Protein AF-A0A432UYD2-F1 (afdb_monomer_lite)

Foldseek 3Di:
DDDDDDPPPVPPPCCVFADDDDDDDDDDDDDDDDDDDDDPQAPVQVVVLCVLQQLQWWWFAFADDPQATWMWIWGHDNFKIKIKIWGARHSRRPHTDPVDIDIFMFTKDWDRDFDQAPVGFTWTWMWGDTPPDPGTFIWIWGDDPQKIWIDTDRPPDDYDRHCPPITIIGSNPRLFPDLVLLAAKWKFFWAFDPLQKTKIWMWHRDDQKIKIKIWIAPHSQPPHTDFIDIWIFGKDKAAWDQAPVGATWTWIWTQTPPDGIKIKTKDWDADPVRWIKIWIDTADPVRDYHRHSPQTGIITGDPPPPDDPPDDPPRGPPPDFDDGPNDTHDHDDDPVVQVVCCVPTVPPPDDPPPPPPPPPPPDDDDDDDDDDDD

Radius of gyration: 28.51 Å; chains: 1; bounding box: 89×58×80 Å

Structure (mmCIF, N/CA/C/O backbone):
data_AF-A0A432UYD2-F1
#
_entry.id   AF-A0A432UYD2-F1
#
loop_
_atom_site.group_PDB
_atom_site.id
_atom_site.type_symbol
_atom_site.label_atom_id
_atom_site.label_alt_id
_atom_site.label_comp_id
_atom_site.label_asym_id
_atom_site.label_entity_id
_atom_site.label_seq_id
_atom_site.pdbx_PDB_ins_code
_atom_site.Cartn_x
_atom_site.Cartn_y
_atom_site.Cartn_z
_atom_site.occupancy
_atom_site.B_iso_or_equiv
_atom_site.auth_seq_id
_atom_site.auth_comp_id
_atom_site.auth_asym_id
_atom_site.auth_atom_id
_atom_site.pdbx_PDB_model_num
ATOM 1 N N . MET A 1 1 ? 29.266 -11.331 26.511 1.00 32.88 1 MET A N 1
ATOM 2 C CA . MET A 1 1 ? 28.070 -11.882 27.186 1.00 32.88 1 MET A CA 1
ATOM 3 C C . MET A 1 1 ? 27.282 -10.702 27.720 1.00 32.88 1 MET A C 1
ATOM 5 O O . MET A 1 1 ? 27.579 -10.219 28.806 1.00 32.88 1 MET A O 1
ATOM 9 N N . ASN A 1 2 ? 26.376 -10.170 26.902 1.00 30.42 2 ASN A N 1
ATOM 10 C CA . ASN A 1 2 ? 25.586 -9.000 27.271 1.00 30.42 2 ASN A CA 1
ATOM 11 C C . ASN A 1 2 ? 24.426 -9.467 28.150 1.00 30.42 2 ASN A C 1
ATOM 13 O O . ASN A 1 2 ? 23.713 -10.405 27.799 1.00 30.42 2 ASN A O 1
ATOM 17 N N . LYS A 1 3 ? 24.320 -8.877 29.342 1.00 28.80 3 LYS A N 1
ATOM 18 C CA . LYS A 1 3 ? 23.255 -9.165 30.302 1.00 28.80 3 LYS A CA 1
ATOM 19 C C . LYS A 1 3 ? 21.919 -8.742 29.696 1.00 28.80 3 LYS A C 1
ATOM 21 O O . LYS A 1 3 ? 21.759 -7.581 29.343 1.00 28.80 3 LYS A O 1
ATOM 26 N N . ILE A 1 4 ? 20.979 -9.679 29.636 1.00 31.92 4 ILE A N 1
ATOM 27 C CA . ILE A 1 4 ? 19.555 -9.396 29.439 1.00 31.92 4 ILE A CA 1
ATOM 28 C C . ILE A 1 4 ? 19.120 -8.480 30.602 1.00 31.92 4 ILE A C 1
ATOM 30 O O . ILE A 1 4 ? 19.378 -8.841 31.759 1.00 31.92 4 ILE A O 1
ATOM 34 N N . PRO A 1 5 ? 18.528 -7.299 30.346 1.00 31.89 5 PRO A N 1
ATOM 35 C CA . PRO A 1 5 ? 18.055 -6.435 31.417 1.00 31.89 5 PRO A CA 1
ATOM 36 C C . PRO A 1 5 ? 16.888 -7.110 32.146 1.00 31.89 5 PRO A C 1
ATOM 38 O O . PRO A 1 5 ? 16.025 -7.737 31.535 1.00 31.89 5 PRO A O 1
ATOM 41 N N . SER A 1 6 ? 16.880 -7.026 33.479 1.00 36.66 6 SER A N 1
ATOM 42 C CA . SER A 1 6 ? 15.812 -7.618 34.289 1.00 36.66 6 SER A CA 1
ATOM 43 C C . SER A 1 6 ? 14.515 -6.815 34.150 1.00 36.66 6 SER A C 1
ATOM 45 O O . SER A 1 6 ? 14.555 -5.590 34.025 1.00 36.66 6 SER A O 1
ATOM 47 N N . THR A 1 7 ? 13.373 -7.491 34.289 1.00 35.84 7 THR A N 1
ATOM 48 C CA . THR A 1 7 ? 11.986 -6.974 34.265 1.00 35.84 7 THR A CA 1
ATOM 49 C C . THR A 1 7 ? 11.693 -5.763 35.168 1.00 35.84 7 THR A C 1
ATOM 51 O O . THR A 1 7 ? 10.600 -5.212 35.117 1.00 35.84 7 THR A O 1
ATOM 54 N N . LYS A 1 8 ? 12.651 -5.300 35.979 1.00 33.72 8 LYS A N 1
ATOM 55 C CA . LYS A 1 8 ? 12.533 -4.108 36.833 1.00 33.72 8 LYS A CA 1
ATOM 56 C C . LYS A 1 8 ? 12.928 -2.786 36.162 1.00 33.72 8 LYS A C 1
ATOM 58 O O . LYS A 1 8 ? 12.630 -1.743 36.733 1.00 33.72 8 LYS A O 1
ATOM 63 N N . GLU A 1 9 ? 13.546 -2.800 34.979 1.00 39.91 9 GLU A N 1
ATOM 64 C CA . GLU A 1 9 ? 14.034 -1.570 34.318 1.00 39.91 9 GLU A CA 1
ATOM 65 C C . GLU A 1 9 ? 13.198 -1.112 33.104 1.00 39.91 9 GLU A C 1
ATOM 67 O O . GLU A 1 9 ? 13.381 0.002 32.627 1.00 39.91 9 GLU A O 1
ATOM 72 N N . LEU A 1 10 ? 12.189 -1.890 32.685 1.00 36.78 10 LEU A N 1
ATOM 73 C CA . LEU A 1 10 ? 11.215 -1.523 31.634 1.00 36.78 10 LEU A CA 1
ATOM 74 C C . LEU A 1 10 ? 9.965 -0.772 32.155 1.00 36.78 10 LEU A C 1
ATOM 76 O O . LEU A 1 10 ? 9.096 -0.363 31.389 1.00 36.78 10 LEU A O 1
ATOM 80 N N . VAL A 1 11 ? 9.872 -0.555 33.469 1.00 32.47 11 VAL A N 1
ATOM 81 C CA . VAL A 1 11 ? 8.655 -0.115 34.182 1.00 32.47 11 VAL A CA 1
ATOM 82 C C . VAL A 1 11 ? 8.279 1.386 34.074 1.00 32.47 11 VAL A C 1
ATOM 84 O O . VAL A 1 11 ? 7.113 1.702 34.307 1.00 32.47 11 VAL A O 1
ATOM 87 N N . PRO A 1 12 ? 9.141 2.361 33.713 1.00 35.84 12 PRO A N 1
ATOM 88 C CA . PRO A 1 12 ? 8.717 3.766 33.693 1.00 35.84 12 PRO A CA 1
ATOM 89 C C . PRO A 1 12 ? 8.069 4.262 32.382 1.00 35.84 12 PRO A C 1
ATOM 91 O O . PRO A 1 12 ? 7.868 5.466 32.266 1.00 35.84 12 PRO A O 1
ATOM 94 N N . TYR A 1 13 ? 7.742 3.400 31.408 1.00 41.09 13 TYR A N 1
ATOM 95 C CA . TYR A 1 13 ? 7.249 3.832 30.080 1.00 41.09 13 TYR A CA 1
ATOM 96 C C . TYR A 1 13 ? 5.806 3.411 29.742 1.00 41.09 13 TYR A C 1
ATOM 98 O O . TYR A 1 13 ? 5.146 4.117 28.999 1.00 41.09 13 TYR A O 1
ATOM 106 N N . LEU A 1 14 ? 5.267 2.353 30.356 1.00 36.38 14 LEU A N 1
ATOM 107 C CA . LEU A 1 14 ? 3.822 2.036 30.343 1.00 36.38 14 LEU A CA 1
ATOM 108 C C . LEU A 1 14 ? 3.062 2.697 31.511 1.00 36.38 14 LEU A C 1
ATOM 110 O O . LEU A 1 14 ? 1.857 2.544 31.680 1.00 36.38 14 LEU A O 1
ATOM 114 N N . ARG A 1 15 ? 3.773 3.478 32.333 1.00 33.53 15 ARG A N 1
ATOM 115 C CA . ARG A 1 15 ? 3.280 4.069 33.585 1.00 33.53 15 ARG A CA 1
ATOM 116 C C . ARG A 1 15 ? 2.353 5.278 33.428 1.00 33.53 15 ARG A C 1
ATOM 118 O O . ARG A 1 15 ? 1.859 5.754 34.442 1.00 33.53 15 ARG A O 1
ATOM 125 N N . ARG A 1 16 ? 2.124 5.776 32.209 1.00 40.47 16 ARG A N 1
ATOM 126 C CA . ARG A 1 16 ? 1.139 6.843 31.949 1.00 40.47 16 ARG A CA 1
ATOM 127 C C . ARG A 1 16 ? -0.147 6.366 31.282 1.00 40.47 16 ARG A C 1
ATOM 129 O O . ARG A 1 16 ? -1.046 7.176 31.138 1.00 40.47 16 ARG A O 1
ATOM 136 N N . PHE A 1 17 ? -0.260 5.073 30.969 1.00 38.16 17 PHE A N 1
ATOM 137 C CA . PHE A 1 17 ? -1.508 4.509 30.448 1.00 38.16 17 PHE A CA 1
ATOM 138 C C . PHE A 1 17 ? -1.918 3.172 31.097 1.00 38.16 17 PHE A C 1
ATOM 140 O O . PHE A 1 17 ? -3.063 2.776 30.955 1.00 38.16 17 PHE A O 1
ATOM 147 N N . VAL A 1 18 ? -1.035 2.472 31.836 1.00 35.75 18 VAL A N 1
ATOM 148 C CA . VAL A 1 18 ? -1.294 1.086 32.310 1.00 35.75 18 VAL A CA 1
ATOM 149 C C . VAL A 1 18 ? -0.921 0.838 33.788 1.00 35.75 18 VAL A C 1
ATOM 151 O O . VAL A 1 18 ? -0.580 -0.274 34.165 1.00 35.75 18 VAL A O 1
ATOM 154 N N . LEU A 1 19 ? -0.927 1.831 34.691 1.00 31.42 19 LEU A N 1
ATOM 155 C CA . LEU A 1 19 ? -0.614 1.538 36.110 1.00 31.42 19 LEU A CA 1
ATOM 156 C C . LEU A 1 19 ? -1.216 2.515 37.132 1.00 31.42 19 LEU A C 1
ATOM 158 O O . LEU A 1 19 ? -0.512 3.049 37.994 1.00 31.42 19 LEU A O 1
ATOM 162 N N . LEU A 1 20 ? -2.541 2.662 37.107 1.00 30.59 20 LEU A N 1
ATOM 163 C CA . LEU A 1 20 ? -3.283 2.676 38.363 1.00 30.59 20 LEU A CA 1
ATOM 164 C C . LEU A 1 20 ? -3.739 1.231 38.619 1.00 30.59 20 LEU A C 1
ATOM 166 O O . LEU A 1 20 ? -4.510 0.689 37.853 1.00 30.59 20 LEU A O 1
ATOM 170 N N . ILE A 1 21 ? -3.263 0.658 39.729 1.00 33.25 21 ILE A N 1
ATOM 171 C CA . ILE A 1 21 ? -3.765 -0.556 40.401 1.00 33.25 21 ILE A CA 1
ATOM 172 C C . ILE A 1 21 ? -3.200 -1.912 39.927 1.00 33.25 21 ILE A C 1
ATOM 174 O O . ILE A 1 21 ? -3.687 -2.586 39.038 1.00 33.25 21 ILE A O 1
ATOM 178 N N . MET A 1 22 ? -2.241 -2.415 40.708 1.00 27.92 22 MET A N 1
ATOM 179 C CA . MET A 1 22 ? -2.167 -3.840 41.050 1.00 27.92 22 MET A CA 1
ATOM 180 C C . MET A 1 22 ? -1.630 -3.955 42.482 1.00 27.92 22 MET A C 1
ATOM 182 O O . MET A 1 22 ? -0.422 -3.889 42.705 1.00 27.92 22 MET A O 1
ATOM 186 N N . MET A 1 23 ? -2.537 -4.079 43.463 1.00 30.64 23 MET A N 1
ATOM 187 C CA . MET A 1 23 ? -2.339 -4.885 44.682 1.00 30.64 23 MET A CA 1
ATOM 188 C C . MET A 1 23 ? -3.609 -4.924 45.562 1.00 30.64 23 MET A C 1
ATOM 190 O O . MET A 1 23 ? -3.831 -4.010 46.350 1.00 30.64 23 MET A O 1
ATOM 194 N N . THR A 1 24 ? -4.413 -6.000 45.503 1.00 31.09 24 THR A N 1
ATOM 195 C CA . THR A 1 24 ? -4.591 -6.984 46.609 1.00 31.09 24 THR A CA 1
ATOM 196 C C . THR A 1 24 ? -5.603 -8.122 46.308 1.00 31.09 24 THR A C 1
ATOM 198 O O . THR A 1 24 ? -6.784 -7.888 46.124 1.00 31.09 24 THR A O 1
ATOM 201 N N . LEU A 1 25 ? -5.075 -9.359 46.347 1.00 31.33 25 LEU A N 1
ATOM 202 C CA . LEU A 1 25 ? -5.577 -10.667 46.844 1.00 31.33 25 LEU A CA 1
ATOM 203 C C . LEU A 1 25 ? -6.982 -11.279 46.527 1.00 31.33 25 LEU A C 1
ATOM 205 O O . LEU A 1 25 ? -7.990 -10.879 47.090 1.00 31.33 25 LEU A O 1
ATOM 209 N N . LEU A 1 26 ? -6.887 -12.480 45.913 1.00 27.91 26 LEU A N 1
ATOM 210 C CA . LEU A 1 26 ? -7.476 -13.816 46.222 1.00 27.91 26 LEU A CA 1
ATOM 211 C C . LEU A 1 26 ? -8.962 -14.196 45.952 1.00 27.91 26 LEU A C 1
ATOM 213 O O . LEU A 1 26 ? -9.878 -13.696 46.588 1.00 27.91 26 LEU A O 1
ATOM 217 N N . LEU A 1 27 ? -9.064 -15.339 45.234 1.00 31.08 27 LEU A N 1
ATOM 218 C CA . LEU A 1 27 ? -10.021 -16.477 45.292 1.00 31.08 27 LEU A CA 1
ATOM 219 C C . LEU A 1 27 ? -11.430 -16.338 44.671 1.00 31.08 27 LEU A C 1
ATOM 221 O O . LEU A 1 27 ? -12.310 -15.751 45.285 1.00 31.08 27 LEU A O 1
ATOM 225 N N . ALA A 1 28 ? -11.697 -17.082 43.580 1.00 24.16 28 ALA A N 1
ATOM 226 C CA . ALA A 1 28 ? -12.610 -18.250 43.528 1.00 24.16 28 ALA A CA 1
ATOM 227 C C . ALA A 1 28 ? -12.742 -18.828 42.091 1.00 24.16 28 ALA A C 1
ATOM 229 O O . ALA A 1 28 ? -12.334 -18.207 41.121 1.00 24.16 28 ALA A O 1
ATOM 230 N N . CYS A 1 29 ? -13.245 -20.063 41.997 1.00 26.67 29 CYS A N 1
ATOM 231 C CA . CYS A 1 29 ? -13.157 -21.015 40.881 1.00 26.67 29 CYS A CA 1
ATOM 232 C C . CYS A 1 29 ? -14.254 -20.936 39.789 1.00 26.67 29 CYS A C 1
ATOM 234 O O . CYS A 1 29 ? -15.383 -20.568 40.093 1.00 26.67 29 CYS A O 1
ATOM 236 N N . SER A 1 30 ? -13.947 -21.567 38.634 1.00 28.11 30 SER A N 1
ATOM 237 C CA . SER A 1 30 ? -14.839 -22.225 37.630 1.00 28.11 30 SER A CA 1
ATOM 238 C C . SER A 1 30 ? -15.766 -21.309 36.800 1.00 28.11 30 SER A C 1
ATOM 240 O O . SER A 1 30 ? -16.126 -20.248 37.276 1.00 28.11 30 SER A O 1
ATOM 242 N N . SER A 1 31 ? -16.202 -21.617 35.572 1.00 29.95 31 SER A N 1
ATOM 243 C CA . SER A 1 31 ? -16.388 -22.895 34.867 1.00 29.95 31 SER A CA 1
ATOM 244 C C . SER A 1 31 ? -16.547 -22.694 33.346 1.00 29.95 31 SER A C 1
ATOM 246 O O . SER A 1 31 ? -17.124 -21.697 32.935 1.00 29.95 31 SER A O 1
ATOM 248 N N . ASP A 1 32 ? -16.138 -23.721 32.598 1.00 31.42 32 ASP A N 1
ATOM 249 C CA . ASP A 1 32 ? -16.749 -24.347 31.410 1.00 31.42 32 ASP A CA 1
ATOM 250 C C . ASP A 1 32 ? -17.120 -23.587 30.118 1.00 31.42 32 ASP A C 1
ATOM 252 O O . ASP A 1 32 ? -17.744 -22.533 30.089 1.00 31.42 32 ASP A O 1
ATOM 256 N N . ASN A 1 33 ? -16.743 -24.282 29.036 1.00 44.97 33 ASN A N 1
ATOM 257 C CA . ASN A 1 33 ? -16.980 -24.057 27.614 1.00 44.97 33 ASN A CA 1
ATOM 258 C C . ASN A 1 33 ? -18.454 -23.845 27.251 1.00 44.97 33 ASN A C 1
ATOM 260 O O . ASN A 1 33 ? -19.294 -24.623 27.694 1.00 44.97 33 ASN A O 1
ATOM 264 N N . ASP A 1 34 ? -18.703 -22.976 26.266 1.00 31.09 34 ASP A N 1
ATOM 265 C CA . ASP A 1 34 ? -19.760 -23.206 25.283 1.00 31.09 34 ASP A CA 1
ATOM 266 C C . ASP A 1 34 ? -19.386 -22.688 23.882 1.00 31.09 34 ASP A C 1
ATOM 268 O O . ASP A 1 34 ? -18.664 -21.713 23.690 1.00 31.09 34 ASP A O 1
ATOM 272 N N . ASN A 1 35 ? -19.865 -23.457 22.911 1.00 31.64 35 ASN A N 1
ATOM 273 C CA . ASN A 1 35 ? -19.655 -23.431 21.463 1.00 31.64 35 ASN A CA 1
ATOM 274 C C . ASN A 1 35 ? -20.084 -22.083 20.822 1.00 31.64 35 ASN A C 1
ATOM 276 O O . ASN A 1 35 ? -21.140 -21.568 21.203 1.00 31.64 35 ASN A O 1
ATOM 280 N N . PRO A 1 36 ? -19.378 -21.517 19.816 1.00 36.34 36 PRO A N 1
ATOM 281 C CA . PRO A 1 36 ? -19.784 -20.244 19.228 1.00 36.34 36 PRO A CA 1
ATOM 282 C C . PRO A 1 36 ? -21.055 -20.429 18.392 1.00 36.34 36 PRO A C 1
ATOM 284 O O . PRO A 1 36 ? -21.086 -21.147 17.391 1.00 36.34 36 PRO A O 1
ATOM 287 N N . THR A 1 37 ? -22.129 -19.783 18.840 1.00 34.41 37 THR A N 1
ATOM 288 C CA . THR A 1 37 ? -23.373 -19.635 18.084 1.00 34.41 37 THR A CA 1
ATOM 289 C C . THR A 1 37 ? -23.139 -18.599 16.989 1.00 34.41 37 THR A C 1
ATOM 291 O O . THR A 1 37 ? -22.555 -17.552 17.250 1.00 34.41 37 THR A O 1
ATOM 294 N N . GLU A 1 38 ? -23.579 -18.891 15.767 1.00 34.75 38 GLU A N 1
ATOM 295 C CA . GLU A 1 38 ? -23.460 -18.005 14.605 1.00 34.75 38 GLU A CA 1
ATOM 296 C C . GLU A 1 38 ? -24.148 -16.656 14.905 1.00 34.75 38 GLU A C 1
ATOM 298 O O . GLU A 1 38 ? -25.374 -16.566 15.023 1.00 34.75 38 GLU A O 1
ATOM 303 N N . VAL A 1 39 ? -23.339 -15.615 15.121 1.00 39.31 39 VAL A N 1
ATOM 304 C CA . VAL A 1 39 ? -23.796 -14.283 15.529 1.00 39.31 39 VAL A CA 1
ATOM 305 C C . VAL A 1 39 ? -24.433 -13.589 14.327 1.00 39.31 39 VAL A C 1
ATOM 307 O O . VAL A 1 39 ? -23.760 -13.253 13.352 1.00 39.31 39 VAL A O 1
ATOM 310 N N . ASN A 1 40 ? -25.745 -13.342 14.408 1.00 35.78 40 ASN A N 1
ATOM 311 C CA . ASN A 1 40 ? -26.445 -12.394 13.540 1.00 35.78 40 ASN A CA 1
ATOM 312 C C . ASN A 1 40 ? -25.860 -10.997 13.785 1.00 35.78 40 ASN A C 1
ATOM 314 O O . ASN A 1 40 ? -26.301 -10.271 14.675 1.00 35.78 40 ASN A O 1
ATOM 318 N N . THR A 1 41 ? -24.845 -10.628 13.012 1.00 46.59 41 THR A N 1
ATOM 319 C CA . THR A 1 41 ? -24.249 -9.296 13.062 1.00 46.59 41 THR A CA 1
ATOM 320 C C . THR A 1 41 ? -25.283 -8.276 12.593 1.00 46.59 41 THR A C 1
ATOM 322 O O . THR A 1 41 ? -25.833 -8.364 11.491 1.00 46.59 41 THR A O 1
ATOM 325 N N . SER A 1 42 ? -25.602 -7.319 13.467 1.00 57.19 42 SER A N 1
ATOM 326 C CA . SER A 1 42 ? -26.491 -6.208 13.137 1.00 57.19 42 SER A CA 1
ATOM 327 C C . SER A 1 42 ? -25.899 -5.421 11.955 1.00 57.19 42 SER A C 1
ATOM 329 O O . SER A 1 42 ? -24.689 -5.417 11.717 1.00 57.19 42 SER A O 1
ATOM 331 N N . ARG A 1 43 ? -26.750 -4.740 11.179 1.00 54.00 43 ARG A N 1
ATOM 332 C CA . ARG A 1 43 ? -26.320 -3.950 10.011 1.00 54.00 43 ARG A CA 1
ATOM 333 C C . ARG A 1 43 ? -25.230 -2.915 10.353 1.00 54.00 43 ARG A C 1
ATOM 335 O O . ARG A 1 43 ? -24.421 -2.621 9.481 1.00 54.00 43 ARG A O 1
ATOM 342 N N . GLY A 1 44 ? -25.209 -2.403 11.589 1.00 59.22 44 GLY A N 1
ATOM 343 C CA . GLY A 1 44 ? -24.206 -1.446 12.072 1.00 59.22 44 GLY A CA 1
ATOM 344 C C . GLY A 1 44 ? -22.813 -2.063 12.219 1.00 59.22 44 GLY A C 1
ATOM 345 O O . GLY A 1 44 ? -21.841 -1.487 11.742 1.00 59.22 44 GLY A O 1
ATOM 346 N N . ASN A 1 45 ? -22.719 -3.283 12.755 1.00 71.25 45 ASN A N 1
ATOM 347 C CA . ASN A 1 45 ? -21.436 -3.974 12.951 1.00 71.25 45 ASN A CA 1
ATOM 348 C C . ASN A 1 45 ? -20.706 -4.194 11.629 1.00 71.25 45 ASN A C 1
ATOM 350 O O . ASN A 1 45 ? -19.479 -4.120 11.569 1.00 71.25 45 ASN A O 1
ATOM 354 N N . LYS A 1 46 ? -21.469 -4.446 10.561 1.00 77.06 46 LYS A N 1
ATOM 355 C CA . LYS A 1 46 ? -20.920 -4.643 9.223 1.00 77.06 46 LYS A CA 1
ATOM 356 C C . LYS A 1 46 ? -20.272 -3.371 8.676 1.00 77.06 46 LYS A C 1
ATOM 358 O O . LYS A 1 46 ? -19.166 -3.457 8.166 1.00 77.06 46 LYS A O 1
ATOM 363 N N . GLU A 1 47 ? -20.918 -2.214 8.806 1.00 75.81 47 GLU A N 1
ATOM 364 C CA . GLU A 1 47 ? -20.397 -0.940 8.282 1.00 75.81 47 GLU A CA 1
ATOM 365 C C . GLU A 1 47 ? -19.083 -0.534 8.962 1.00 75.81 47 GLU A C 1
ATOM 367 O O . GLU A 1 47 ? -18.127 -0.144 8.294 1.00 75.81 47 GLU A O 1
ATOM 372 N N . VAL A 1 48 ? -19.000 -0.710 10.280 1.00 79.12 48 VAL A N 1
ATOM 373 C CA . VAL A 1 48 ? -17.798 -0.382 11.059 1.00 79.12 48 VAL A CA 1
ATOM 374 C C . VAL A 1 48 ? -16.672 -1.360 10.795 1.00 79.12 48 VAL A C 1
ATOM 376 O O . VAL A 1 48 ? -15.542 -0.943 10.563 1.00 79.12 48 VAL A O 1
ATOM 379 N N . SER A 1 49 ? -16.978 -2.659 10.777 1.00 79.31 49 SER A N 1
ATOM 380 C CA . SER A 1 49 ? -15.984 -3.685 10.457 1.00 79.31 49 SER A CA 1
ATOM 381 C C . SER A 1 49 ? -15.432 -3.476 9.048 1.00 79.31 49 SER A C 1
ATOM 383 O O . SER A 1 49 ? -14.221 -3.504 8.852 1.00 79.31 49 SER A O 1
ATOM 385 N N . GLU A 1 50 ? -16.303 -3.177 8.078 1.00 79.00 50 GLU A N 1
ATOM 386 C CA . GLU A 1 50 ? -15.893 -2.821 6.719 1.00 79.00 50 GLU A CA 1
ATOM 387 C C . GLU A 1 50 ? -15.035 -1.552 6.696 1.00 79.00 50 GLU A C 1
ATOM 389 O O . GLU A 1 50 ? -14.057 -1.512 5.958 1.00 79.00 50 GLU A O 1
ATOM 394 N N . ALA A 1 51 ? -15.346 -0.528 7.493 1.00 74.31 51 ALA A N 1
ATOM 395 C CA . ALA A 1 51 ? -14.551 0.697 7.554 1.00 74.31 51 ALA A CA 1
ATOM 396 C C . ALA A 1 51 ? -13.164 0.483 8.186 1.00 74.31 51 ALA A C 1
ATOM 398 O O . ALA A 1 51 ? -12.166 0.956 7.636 1.00 74.31 51 ALA A O 1
ATOM 399 N N . LEU A 1 52 ? -13.086 -0.269 9.289 1.00 77.56 52 LEU A N 1
ATOM 400 C CA . LEU A 1 52 ? -11.825 -0.655 9.933 1.00 77.56 52 LEU A CA 1
ATOM 401 C C . LEU A 1 52 ? -10.936 -1.429 8.952 1.00 77.56 52 LEU A C 1
ATOM 403 O O . LEU A 1 52 ? -9.772 -1.074 8.767 1.00 77.56 52 LEU A O 1
ATOM 407 N N . GLN A 1 53 ? -11.514 -2.403 8.243 1.00 74.69 53 GLN A N 1
ATOM 408 C CA . GLN A 1 53 ? -10.823 -3.231 7.247 1.00 74.69 53 GLN A CA 1
ATOM 409 C C . GLN A 1 53 ? -10.421 -2.450 5.993 1.00 74.69 53 GLN A C 1
ATOM 411 O O . GLN A 1 53 ? -9.314 -2.606 5.481 1.00 74.69 53 GLN A O 1
ATOM 416 N N . LYS A 1 54 ? -11.306 -1.588 5.481 1.00 64.69 54 LYS A N 1
ATOM 417 C CA . LYS A 1 54 ? -11.059 -0.790 4.272 1.00 64.69 54 LYS A CA 1
ATOM 418 C C . LYS A 1 54 ? -9.906 0.190 4.454 1.00 64.69 54 LYS A C 1
ATOM 420 O O . LYS A 1 54 ? -9.258 0.545 3.473 1.00 64.69 54 LYS A O 1
ATOM 425 N N . GLY A 1 55 ? -9.661 0.618 5.691 1.00 58.25 55 GLY A N 1
ATOM 426 C CA . GLY A 1 55 ? -8.536 1.472 6.030 1.00 58.25 55 GLY A CA 1
ATOM 427 C C . GLY A 1 55 ? -7.173 0.792 5.931 1.00 58.25 55 GLY A C 1
ATOM 428 O O . GLY A 1 55 ? -6.217 1.548 5.894 1.00 58.25 55 GLY A O 1
ATOM 429 N N . SER A 1 56 ? -7.101 -0.555 5.887 1.00 61.94 56 SER A N 1
ATOM 430 C CA . SER A 1 56 ? -5.946 -1.485 6.006 1.00 61.94 56 SER A CA 1
ATOM 431 C C . SER A 1 56 ? -4.934 -1.178 7.119 1.00 61.94 56 SER A C 1
ATOM 433 O O . SER A 1 56 ? -4.562 -2.073 7.871 1.00 61.94 56 SER A O 1
ATOM 435 N N . THR A 1 57 ? -4.558 0.088 7.263 1.00 75.75 57 THR A N 1
ATOM 436 C CA . THR A 1 57 ? -3.658 0.664 8.244 1.00 75.75 57 THR A CA 1
ATOM 437 C C . THR A 1 57 ? -4.199 2.019 8.729 1.00 75.75 57 THR A C 1
ATOM 439 O O . THR A 1 57 ? -4.335 2.966 7.957 1.00 75.75 57 THR A O 1
ATOM 442 N N . TRP A 1 58 ? -4.480 2.160 10.018 1.00 82.06 58 TRP A N 1
ATOM 443 C CA . TRP A 1 58 ? -4.848 3.422 10.657 1.00 82.06 58 TRP A CA 1
ATOM 444 C C . TRP A 1 58 ? -3.635 3.988 11.379 1.00 82.06 58 TRP A C 1
ATOM 446 O O . TRP A 1 58 ? -3.070 3.331 12.252 1.00 82.06 58 TRP A O 1
ATOM 456 N N . LYS A 1 59 ? -3.232 5.209 11.030 1.00 83.19 59 LYS A N 1
ATOM 457 C CA . LYS A 1 59 ? -2.025 5.835 11.574 1.00 83.19 59 LYS A CA 1
ATOM 458 C C . LYS A 1 59 ? -2.381 7.119 12.308 1.00 83.19 59 LYS A C 1
ATOM 460 O O . LYS A 1 59 ? -3.142 7.942 11.795 1.00 83.19 59 LYS A O 1
ATOM 465 N N . THR A 1 60 ? -1.833 7.291 13.504 1.00 81.62 60 THR A N 1
ATOM 466 C CA . THR A 1 60 ? -1.928 8.561 14.226 1.00 81.62 60 THR A CA 1
ATOM 467 C C . THR A 1 60 ? -0.983 9.590 13.623 1.00 81.62 60 THR A C 1
ATOM 469 O O . THR A 1 60 ? 0.014 9.256 12.977 1.00 81.62 60 THR A O 1
ATOM 472 N N . GLY A 1 61 ? -1.241 10.864 13.909 1.00 81.94 61 GLY A N 1
ATOM 473 C CA . GLY A 1 61 ? -0.182 11.866 13.842 1.00 81.94 61 GLY A CA 1
ATOM 474 C C . GLY A 1 61 ? 0.962 11.559 14.819 1.00 81.94 61 GLY A C 1
ATOM 475 O O . GLY A 1 61 ? 0.920 10.591 15.581 1.00 81.94 61 GLY A O 1
ATOM 476 N N . CYS A 1 62 ? 1.979 12.417 14.804 1.00 83.50 62 CYS A N 1
ATOM 477 C CA . CYS A 1 62 ? 3.051 12.390 15.792 1.00 83.50 62 CYS A CA 1
ATOM 478 C C . CYS A 1 62 ? 2.501 12.831 17.158 1.00 83.50 62 CYS A C 1
ATOM 480 O O . CYS A 1 62 ? 2.086 13.984 17.306 1.00 83.50 62 CYS A O 1
ATOM 482 N N . ILE A 1 63 ? 2.448 11.916 18.129 1.00 84.19 63 ILE A N 1
ATOM 483 C CA . ILE A 1 63 ? 1.919 12.179 19.471 1.00 84.19 63 ILE A CA 1
ATOM 484 C C . ILE A 1 63 ? 3.100 12.494 20.396 1.00 84.19 63 ILE A C 1
ATOM 486 O O . ILE A 1 63 ? 3.904 11.600 20.657 1.00 84.19 63 ILE A O 1
ATOM 490 N N . PRO A 1 64 ? 3.238 13.730 20.903 1.00 82.00 64 PRO A N 1
ATOM 491 C CA . PRO A 1 64 ? 4.332 14.077 21.798 1.00 82.00 64 PRO A CA 1
ATOM 492 C C . PRO A 1 64 ? 4.228 13.343 23.136 1.00 82.00 64 PRO A C 1
ATOM 494 O O . PRO A 1 64 ? 3.161 13.299 23.749 1.00 82.00 64 PRO A O 1
ATOM 497 N N . ASP A 1 65 ? 5.361 12.834 23.618 1.00 83.25 65 ASP A N 1
ATOM 498 C CA . ASP A 1 65 ? 5.497 12.225 24.940 1.00 83.25 65 ASP A CA 1
ATOM 499 C C . ASP A 1 65 ? 6.651 12.879 25.735 1.00 83.25 65 ASP A C 1
ATOM 501 O O . ASP A 1 65 ? 7.275 13.849 25.301 1.00 83.25 65 ASP A O 1
ATOM 505 N N . GLU A 1 66 ? 6.939 12.395 26.947 1.00 82.12 66 GLU A N 1
ATOM 506 C CA . GLU A 1 66 ? 8.012 12.975 27.776 1.00 82.12 66 GLU A CA 1
ATOM 507 C C . GLU A 1 66 ? 9.429 12.747 27.230 1.00 82.12 66 GLU A C 1
ATOM 509 O O . GLU A 1 66 ? 10.389 13.318 27.751 1.00 82.12 66 GLU A O 1
ATOM 514 N N . LYS A 1 67 ? 9.584 11.848 26.259 1.00 84.62 67 LYS A N 1
ATOM 515 C CA . LYS A 1 67 ? 10.867 11.286 25.827 1.00 84.62 67 LYS A CA 1
ATOM 516 C C . LYS A 1 67 ? 11.081 11.396 24.317 1.00 84.62 67 LYS A C 1
ATOM 518 O O . LYS A 1 67 ? 12.088 10.897 23.820 1.00 84.62 67 LYS A O 1
ATOM 523 N N . GLY A 1 68 ? 10.187 12.108 23.640 1.00 89.75 68 GLY A N 1
ATOM 524 C CA . GLY A 1 68 ? 10.154 12.305 22.206 1.00 89.75 68 GLY A CA 1
ATOM 525 C C . GLY A 1 68 ? 8.711 12.288 21.703 1.00 89.75 68 GLY A C 1
ATOM 526 O O . GLY A 1 68 ? 7.912 13.170 22.036 1.00 89.75 68 GLY A O 1
ATOM 527 N N . SER A 1 69 ? 8.382 11.336 20.838 1.00 88.69 69 SER A N 1
ATOM 528 C CA . SER A 1 69 ? 7.031 11.153 20.309 1.00 88.69 69 SER A CA 1
ATOM 529 C C . SER A 1 69 ? 6.749 9.722 19.902 1.00 88.69 69 SER A C 1
ATOM 531 O O . SER A 1 69 ? 7.660 8.930 19.669 1.00 88.69 69 SER A O 1
ATOM 533 N N . GLU A 1 70 ? 5.468 9.409 19.774 1.00 89.31 70 GLU A N 1
ATOM 534 C CA . GLU A 1 70 ? 4.982 8.095 19.388 1.00 89.31 70 GLU A CA 1
ATOM 535 C C . GLU A 1 70 ? 4.035 8.197 18.190 1.00 89.31 70 GLU A C 1
ATOM 537 O O . GLU A 1 70 ? 3.298 9.171 18.017 1.00 89.31 70 GLU A O 1
ATOM 542 N N . VAL A 1 71 ? 4.057 7.165 17.354 1.00 85.44 71 VAL A N 1
ATOM 543 C CA . VAL A 1 71 ? 3.106 6.969 16.265 1.00 85.44 71 VAL A CA 1
ATOM 544 C C . VAL A 1 71 ? 2.489 5.592 16.428 1.00 85.44 71 VAL A C 1
ATOM 546 O O . VAL A 1 71 ? 3.199 4.585 16.405 1.00 85.44 71 VAL A O 1
ATOM 549 N N . ALA A 1 72 ? 1.166 5.548 16.567 1.00 87.38 72 ALA A N 1
ATOM 550 C CA . ALA A 1 72 ? 0.421 4.304 16.604 1.00 87.38 72 ALA A CA 1
ATOM 551 C C . ALA A 1 72 ? -0.070 3.938 15.205 1.00 87.38 72 ALA A C 1
ATOM 553 O O . ALA A 1 72 ? -0.688 4.745 14.506 1.00 87.38 72 ALA A O 1
ATOM 554 N N . ILE A 1 73 ? 0.218 2.704 14.812 1.00 86.62 73 ILE A N 1
ATOM 555 C CA . ILE A 1 73 ? -0.129 2.117 13.527 1.00 86.62 73 ILE A CA 1
ATOM 556 C C . ILE A 1 73 ? -0.981 0.887 13.820 1.00 86.62 73 ILE A C 1
ATOM 558 O O . ILE A 1 73 ? -0.475 -0.122 14.306 1.00 86.62 73 ILE A O 1
ATOM 562 N N . TRP A 1 74 ? -2.272 0.977 13.538 1.00 88.00 74 TRP A N 1
ATOM 563 C CA . TRP A 1 74 ? -3.215 -0.124 13.690 1.00 88.00 74 TRP A CA 1
ATOM 564 C C . TRP A 1 74 ? -3.494 -0.757 12.340 1.00 88.00 74 TRP A C 1
ATOM 566 O O . TRP A 1 74 ? -3.620 -0.053 11.350 1.00 88.00 74 TRP A O 1
ATOM 576 N N . SER A 1 75 ? -3.622 -2.071 12.289 1.00 84.69 75 SER A N 1
ATOM 577 C CA . SER A 1 75 ? -4.060 -2.814 11.110 1.00 84.69 75 SER A CA 1
ATOM 578 C C . SER A 1 75 ? -5.188 -3.744 11.520 1.00 84.69 75 SER A C 1
ATOM 580 O O . SER A 1 75 ? -5.115 -4.359 12.584 1.00 84.69 75 SER A O 1
ATOM 582 N N . PHE A 1 76 ? -6.222 -3.846 10.691 1.00 82.56 76 PHE A N 1
ATOM 583 C CA . PHE A 1 76 ? -7.428 -4.611 11.000 1.00 82.56 76 PHE A CA 1
ATOM 584 C C . PHE A 1 76 ? -7.714 -5.624 9.895 1.00 82.56 76 PHE A C 1
ATOM 586 O O . PHE A 1 76 ? -7.639 -5.311 8.706 1.00 82.56 76 PHE A O 1
ATOM 593 N N . THR A 1 77 ? -8.072 -6.837 10.299 1.00 82.25 77 THR A N 1
ATOM 594 C CA . THR A 1 77 ? -8.621 -7.883 9.429 1.00 82.25 77 THR A CA 1
ATOM 595 C C . THR A 1 77 ? -10.099 -8.103 9.766 1.00 82.25 77 THR A C 1
ATOM 597 O O . THR A 1 77 ? -10.733 -7.222 10.335 1.00 82.25 77 THR A O 1
ATOM 600 N N . LEU A 1 78 ? -10.682 -9.249 9.394 1.00 77.50 78 LEU A N 1
ATOM 601 C CA . LEU A 1 78 ? -12.090 -9.526 9.683 1.00 77.50 78 LEU A CA 1
ATOM 602 C C . LEU A 1 78 ? -12.388 -9.601 11.187 1.00 77.50 78 LEU A C 1
ATOM 604 O O . LEU A 1 78 ? -13.437 -9.133 11.617 1.00 77.50 78 LEU A O 1
ATOM 608 N N . THR A 1 79 ? -11.479 -10.206 11.948 1.00 83.50 79 THR A N 1
ATOM 609 C CA . THR A 1 79 ? -11.633 -10.463 13.389 1.00 83.50 79 THR A CA 1
ATOM 610 C C . THR A 1 79 ? -10.415 -10.055 14.198 1.00 83.50 79 THR A C 1
ATOM 612 O O . THR A 1 79 ? -10.503 -9.941 15.416 1.00 83.50 79 THR A O 1
ATOM 615 N N . ASP A 1 80 ? -9.280 -9.840 13.533 1.00 88.75 80 ASP A N 1
ATOM 616 C CA . ASP A 1 80 ? -7.993 -9.665 14.193 1.00 88.75 80 ASP A CA 1
ATOM 617 C C . ASP A 1 80 ? -7.479 -8.244 14.001 1.00 88.75 80 ASP A C 1
ATOM 619 O O . ASP A 1 80 ? -7.742 -7.606 12.977 1.00 88.75 80 ASP A O 1
ATOM 623 N N . PHE A 1 81 ? -6.692 -7.774 14.960 1.00 90.38 81 PHE A N 1
ATOM 624 C CA . PHE A 1 81 ? -5.983 -6.508 14.877 1.00 90.38 81 PHE A CA 1
ATOM 625 C C . PHE A 1 81 ? -4.489 -6.690 15.155 1.00 90.38 81 PHE A C 1
ATOM 627 O O . PHE A 1 81 ? -4.058 -7.609 15.857 1.00 90.38 81 PHE A O 1
ATOM 634 N N . SER A 1 82 ? -3.699 -5.755 14.640 1.00 88.12 82 SER A N 1
ATOM 635 C CA . SER A 1 82 ? -2.314 -5.533 15.038 1.00 88.12 82 SER A CA 1
ATOM 636 C C . SER A 1 82 ? -2.106 -4.053 15.330 1.00 88.12 82 SER A C 1
ATOM 638 O O . SER A 1 82 ? -2.593 -3.198 14.599 1.00 88.12 82 SER A O 1
ATOM 640 N N . LEU A 1 83 ? -1.387 -3.755 16.402 1.00 88.31 83 LEU A N 1
ATOM 641 C CA . LEU A 1 83 ? -0.946 -2.433 16.803 1.00 88.31 83 LEU A CA 1
ATOM 642 C C . LEU A 1 83 ? 0.578 -2.431 16.845 1.00 88.31 83 LEU A C 1
ATOM 644 O O . LEU A 1 83 ? 1.183 -3.210 17.578 1.00 88.31 83 LEU A O 1
ATOM 648 N N . LYS A 1 84 ? 1.186 -1.495 16.127 1.00 88.62 84 LYS A N 1
ATOM 649 C CA . LYS A 1 84 ? 2.598 -1.143 16.236 1.00 88.62 84 LYS A CA 1
ATOM 650 C C . LYS A 1 84 ? 2.723 0.281 16.766 1.00 88.62 84 LYS A C 1
ATOM 652 O O . LYS A 1 84 ? 2.139 1.205 16.206 1.00 88.62 84 LYS A O 1
ATOM 657 N N . LEU A 1 85 ? 3.484 0.456 17.839 1.00 89.25 85 LEU A N 1
ATOM 658 C CA . LEU A 1 85 ? 3.871 1.759 18.368 1.00 89.25 85 LEU A CA 1
ATOM 659 C C . LEU A 1 85 ? 5.325 2.013 17.990 1.00 89.25 85 LEU A C 1
ATOM 661 O O . LEU A 1 85 ? 6.227 1.351 18.506 1.00 89.25 85 LEU A O 1
ATOM 665 N N . ASP A 1 86 ? 5.538 2.964 17.090 1.00 89.19 86 ASP A N 1
ATOM 666 C CA . ASP A 1 86 ? 6.866 3.448 16.739 1.00 89.19 86 ASP A CA 1
ATOM 667 C C . ASP A 1 86 ? 7.211 4.666 17.590 1.00 89.19 86 ASP A C 1
ATOM 669 O O . ASP A 1 86 ? 6.421 5.604 17.703 1.00 89.19 86 ASP A O 1
ATOM 673 N N . ARG A 1 87 ? 8.410 4.658 18.170 1.00 89.31 87 ARG A N 1
ATOM 674 C CA . ARG A 1 87 ? 8.930 5.764 18.969 1.00 89.31 87 ARG A CA 1
ATOM 675 C C . ARG A 1 87 ? 9.924 6.588 18.187 1.00 89.31 87 ARG A C 1
ATOM 677 O O . ARG A 1 87 ? 10.675 6.080 17.357 1.00 89.31 87 ARG A O 1
ATOM 684 N N . TYR A 1 88 ? 9.950 7.865 18.513 1.00 91.00 88 TYR A N 1
ATOM 685 C CA . TYR A 1 88 ? 10.808 8.860 17.911 1.00 91.00 88 TYR A CA 1
ATOM 686 C C . TYR A 1 88 ? 11.443 9.686 19.013 1.00 91.00 88 TYR A C 1
ATOM 688 O O . TYR A 1 88 ? 10.801 10.007 20.007 1.00 91.00 88 TYR A O 1
ATOM 696 N N . SER A 1 89 ? 12.713 10.026 18.836 1.00 91.12 89 SER A N 1
ATOM 697 C CA . SER A 1 89 ? 13.470 10.822 19.813 1.00 91.12 89 SER A CA 1
ATOM 698 C C . SER A 1 89 ? 13.177 12.324 19.733 1.00 91.12 89 SER A C 1
ATOM 700 O O . SER A 1 89 ? 13.548 13.081 20.631 1.00 91.12 89 SER A O 1
ATOM 702 N N . ASP A 1 90 ? 12.500 12.765 18.673 1.00 87.38 90 ASP A N 1
ATOM 703 C CA . ASP A 1 90 ? 12.088 14.146 18.455 1.00 87.38 90 ASP A CA 1
ATOM 704 C C . ASP A 1 90 ? 10.572 14.277 18.317 1.00 87.38 90 ASP A C 1
ATOM 706 O O . ASP A 1 90 ? 9.864 13.336 17.962 1.00 87.38 90 ASP A O 1
ATOM 710 N N . SER A 1 91 ? 10.089 15.496 18.554 1.00 83.88 91 SER A N 1
ATOM 711 C CA . SER A 1 91 ? 8.664 15.814 18.548 1.00 83.88 91 SER A CA 1
ATOM 712 C C . SER A 1 91 ? 8.024 15.909 17.158 1.00 83.88 91 SER A C 1
ATOM 714 O O . SER A 1 91 ? 6.834 16.190 17.056 1.00 83.88 91 SER A O 1
ATOM 716 N N . ALA A 1 92 ? 8.815 15.796 16.088 1.00 85.00 92 ALA A N 1
ATOM 717 C CA . ALA A 1 92 ? 8.344 15.833 14.705 1.00 85.00 92 ALA A CA 1
ATOM 718 C C . ALA A 1 92 ? 8.278 14.430 14.080 1.00 85.00 92 ALA A C 1
ATOM 720 O O . ALA A 1 92 ? 7.880 14.302 12.924 1.00 85.00 92 ALA A O 1
ATOM 721 N N . CYS A 1 93 ? 8.641 13.392 14.837 1.00 86.25 93 CYS A N 1
ATOM 722 C CA . CYS A 1 93 ? 8.713 12.015 14.373 1.00 86.25 93 CYS A CA 1
ATOM 723 C C . CYS A 1 93 ? 9.658 11.820 13.172 1.00 86.25 93 CYS A C 1
ATOM 725 O O . CYS A 1 93 ? 9.364 11.046 12.263 1.00 86.25 93 CYS A O 1
ATOM 727 N N . ALA A 1 94 ? 10.805 12.509 13.169 1.00 86.12 94 ALA A N 1
ATOM 728 C CA . ALA A 1 94 ? 11.814 12.383 12.114 1.00 86.12 94 ALA A CA 1
ATOM 729 C C . ALA A 1 94 ? 12.885 11.317 12.420 1.00 86.12 94 ALA A C 1
ATOM 731 O O . ALA A 1 94 ? 13.387 10.654 11.518 1.00 86.12 94 ALA A O 1
ATOM 732 N N . ASN A 1 95 ? 13.232 11.125 13.694 1.00 86.56 95 ASN A N 1
ATOM 733 C CA . ASN A 1 95 ? 14.322 10.264 14.148 1.00 86.56 95 ASN A CA 1
ATOM 734 C C . ASN A 1 95 ? 13.765 9.086 14.941 1.00 86.56 95 ASN A C 1
ATOM 736 O O . ASN A 1 95 ? 13.661 9.134 16.175 1.00 86.56 95 ASN A O 1
ATOM 740 N N . LYS A 1 96 ? 13.396 8.036 14.205 1.00 88.06 96 LYS A N 1
ATOM 741 C CA . LYS A 1 96 ? 12.861 6.799 14.769 1.00 88.06 96 LYS A CA 1
ATOM 742 C C . LYS A 1 96 ? 13.880 6.135 15.694 1.00 88.06 96 LYS A C 1
ATOM 744 O O . LYS A 1 96 ? 15.038 5.941 15.327 1.00 88.06 96 LYS A O 1
ATOM 749 N N . ASP A 1 97 ? 13.430 5.769 16.885 1.00 88.44 97 ASP A N 1
ATOM 750 C CA . ASP A 1 97 ? 14.189 4.962 17.829 1.00 88.44 97 ASP A CA 1
ATOM 751 C C . ASP A 1 97 ? 13.950 3.475 17.525 1.00 88.44 97 ASP A C 1
ATOM 753 O O . ASP A 1 97 ? 12.923 2.889 17.871 1.00 88.44 97 ASP A O 1
ATOM 757 N N . ASN A 1 98 ? 14.903 2.867 16.815 1.00 77.06 98 ASN A N 1
ATOM 758 C CA . ASN A 1 98 ? 14.782 1.497 16.313 1.00 77.06 98 ASN A CA 1
ATOM 759 C C . ASN A 1 98 ? 14.760 0.430 17.419 1.00 77.06 98 ASN A C 1
ATOM 761 O O . ASN A 1 98 ? 14.377 -0.706 17.148 1.00 77.06 98 ASN A O 1
ATOM 765 N N . GLU A 1 99 ? 15.161 0.762 18.648 1.00 78.94 99 GLU A N 1
ATOM 766 C CA . GLU A 1 99 ? 15.193 -0.201 19.755 1.00 78.94 99 GLU A CA 1
ATOM 767 C C . GLU A 1 99 ? 13.898 -0.222 20.579 1.00 78.94 99 GLU A C 1
ATOM 769 O O . GLU A 1 99 ? 13.739 -1.088 21.441 1.00 78.94 99 GLU A O 1
ATOM 774 N N . SER A 1 100 ? 12.958 0.697 20.331 1.00 74.00 100 SER A N 1
ATOM 775 C CA . SER A 1 100 ? 11.822 0.920 21.231 1.00 74.00 100 SER A CA 1
ATOM 776 C C . SER A 1 100 ? 10.440 0.785 20.586 1.00 74.00 100 SER A C 1
ATOM 778 O O . SER A 1 100 ? 9.451 1.260 21.150 1.00 74.00 100 SER A O 1
ATOM 780 N N . SER A 1 101 ? 10.339 0.058 19.466 1.00 80.19 101 SER A N 1
ATOM 781 C CA . SER A 1 101 ? 9.039 -0.299 18.891 1.00 80.19 101 SER A CA 1
ATOM 782 C C . SER A 1 101 ? 8.312 -1.344 19.742 1.00 80.19 101 SER A C 1
ATOM 784 O O . SER A 1 101 ? 8.894 -2.372 20.102 1.00 80.19 101 SER A O 1
ATOM 786 N N . PHE A 1 102 ? 7.029 -1.121 20.003 1.00 86.88 102 PHE A N 1
ATOM 787 C CA . PHE A 1 102 ? 6.146 -2.083 20.663 1.00 86.88 102 PHE A CA 1
ATOM 788 C C . PHE A 1 102 ? 5.143 -2.646 19.657 1.00 86.88 102 PHE A C 1
ATOM 790 O O . PHE A 1 102 ? 4.635 -1.910 18.817 1.00 86.88 102 PHE A O 1
ATOM 797 N N . ASN A 1 103 ? 4.852 -3.943 19.751 1.00 87.56 103 ASN A N 1
ATOM 798 C CA . ASN A 1 103 ? 3.847 -4.600 18.923 1.00 87.56 103 ASN A CA 1
ATOM 799 C C . ASN A 1 103 ? 2.856 -5.343 19.820 1.00 87.56 103 ASN A C 1
ATOM 801 O O . ASN A 1 103 ? 3.261 -6.012 20.770 1.00 87.56 103 ASN A O 1
ATOM 805 N N . LEU A 1 104 ? 1.575 -5.245 19.483 1.00 89.38 104 LEU A N 1
ATOM 806 C CA . LEU A 1 104 ? 0.473 -5.967 20.102 1.00 89.38 104 LEU A CA 1
ATOM 807 C C . LEU A 1 104 ? -0.417 -6.527 18.996 1.00 89.38 104 LEU A C 1
ATOM 809 O O . LEU A 1 104 ? -0.627 -5.883 17.973 1.00 89.38 104 LEU A O 1
ATOM 813 N N . SER A 1 105 ? -0.953 -7.720 19.188 1.00 90.88 105 SER A N 1
ATOM 814 C C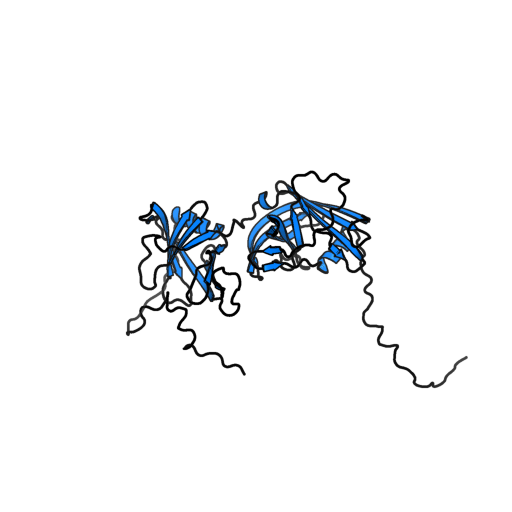A . SER A 1 105 ? -1.907 -8.314 18.254 1.00 90.88 105 SER A CA 1
ATOM 815 C C . SER A 1 105 ? -2.957 -9.096 19.013 1.00 90.88 105 SER A C 1
ATOM 817 O O . SER A 1 105 ? -2.676 -9.642 20.083 1.00 90.88 105 SER A O 1
ATOM 819 N N . GLY A 1 106 ? -4.147 -9.183 18.444 1.00 91.19 106 GLY A N 1
ATOM 820 C CA . GLY A 1 106 ? -5.257 -9.858 19.084 1.00 91.19 106 GLY A CA 1
ATOM 821 C C . GLY A 1 106 ? -6.490 -9.908 18.203 1.00 91.19 106 GLY A C 1
ATOM 822 O O . GLY A 1 106 ? -6.407 -9.760 16.988 1.00 91.19 106 GLY A O 1
ATOM 823 N N . THR A 1 107 ? -7.631 -10.099 18.845 1.00 92.38 107 THR A N 1
ATOM 824 C CA . THR A 1 107 ? -8.960 -10.097 18.227 1.00 92.38 107 THR A CA 1
ATOM 825 C C . THR A 1 107 ? -9.736 -8.866 18.663 1.00 92.38 107 THR A C 1
ATOM 827 O O . THR A 1 107 ? -9.410 -8.272 19.693 1.00 92.38 107 THR A O 1
ATOM 830 N N . TYR A 1 108 ? -10.735 -8.461 17.890 1.00 92.00 108 TYR A N 1
ATOM 831 C CA . TYR A 1 108 ? -11.609 -7.363 18.276 1.00 92.00 108 TYR A CA 1
ATOM 832 C C . TYR A 1 108 ? -13.081 -7.691 18.035 1.00 92.00 108 TYR A C 1
ATOM 834 O O . TYR A 1 108 ? -13.427 -8.388 17.080 1.00 92.00 108 TYR A O 1
ATOM 842 N N . GLU A 1 109 ? -13.948 -7.154 18.888 1.00 91.12 109 GLU A N 1
ATOM 843 C CA . GLU A 1 109 ? -15.399 -7.247 18.749 1.00 91.12 109 GLU A CA 1
ATOM 844 C C . GLU A 1 109 ? -16.008 -5.849 18.671 1.00 91.12 109 GLU A C 1
ATOM 846 O O . GLU A 1 109 ? -15.651 -4.958 19.437 1.00 91.12 109 GLU A O 1
ATOM 851 N N . VAL A 1 110 ? -16.919 -5.641 17.718 1.00 88.12 110 VAL A N 1
ATOM 852 C CA . VAL A 1 110 ? -17.636 -4.369 17.558 1.00 88.12 110 VAL A CA 1
ATOM 853 C C . VAL A 1 110 ? -18.999 -4.482 18.231 1.00 88.12 110 VAL A C 1
ATOM 855 O O . VAL A 1 110 ? -19.790 -5.374 17.897 1.00 88.12 110 VAL A O 1
ATOM 858 N N . GLY A 1 111 ? -19.282 -3.548 19.137 1.00 87.31 111 GLY A N 1
ATOM 859 C CA . GLY A 1 111 ? -20.557 -3.422 19.830 1.00 87.31 111 GLY A CA 1
ATOM 860 C C . GLY A 1 111 ? -21.737 -3.342 18.862 1.00 87.31 111 GLY A C 1
ATOM 861 O O . GLY A 1 111 ? -21.636 -2.813 17.755 1.00 87.31 111 GLY A O 1
ATOM 862 N N . SER A 1 112 ? -22.881 -3.897 19.270 1.00 83.75 112 SER A N 1
ATOM 863 C CA . SER A 1 112 ? -24.042 -4.082 18.389 1.00 83.75 112 SER A CA 1
ATOM 864 C C . SER A 1 112 ? -24.807 -2.804 18.035 1.00 83.75 112 SER A C 1
ATOM 866 O O . SER A 1 112 ? -25.631 -2.827 17.111 1.00 83.75 112 SER A O 1
ATOM 868 N N . GLU A 1 113 ? -24.587 -1.726 18.790 1.00 86.31 113 GLU A N 1
ATOM 869 C CA . GLU A 1 113 ? -25.370 -0.492 18.742 1.00 86.31 113 GLU A CA 1
ATOM 870 C C . GLU A 1 113 ? -24.511 0.702 18.300 1.00 86.31 113 GLU A C 1
ATOM 872 O O . GLU A 1 113 ? -23.391 0.893 18.765 1.00 86.31 113 GLU A O 1
ATOM 877 N N . GLU A 1 114 ? -25.053 1.514 17.385 1.00 87.38 114 GLU A N 1
ATOM 878 C CA . GLU A 1 114 ? -24.503 2.837 17.074 1.00 87.38 114 GLU A CA 1
ATOM 879 C C . GLU A 1 114 ? -24.875 3.782 18.219 1.00 87.38 114 GLU A C 1
ATOM 881 O O . GLU A 1 114 ? -26.057 3.948 18.536 1.00 87.38 114 GLU A O 1
ATOM 886 N N . ILE A 1 115 ? -23.878 4.436 18.804 1.00 87.31 115 ILE A N 1
ATOM 887 C CA . ILE A 1 115 ? -24.066 5.449 19.836 1.00 87.31 115 ILE A CA 1
ATOM 888 C C . ILE A 1 115 ? -23.766 6.837 19.278 1.00 87.31 115 ILE A C 1
ATOM 890 O O . ILE A 1 115 ? -22.968 7.015 18.360 1.00 87.31 115 ILE A O 1
ATOM 894 N N . THR A 1 116 ? -24.453 7.849 19.804 1.00 87.44 116 THR A N 1
ATOM 895 C CA . THR A 1 116 ? -24.180 9.250 19.466 1.00 87.44 116 THR A CA 1
ATOM 896 C C . THR A 1 116 ? -23.424 9.886 20.618 1.00 87.44 116 THR A C 1
ATOM 898 O O . THR A 1 116 ? -23.964 9.976 21.722 1.00 87.44 116 THR A O 1
ATOM 901 N N . SER A 1 117 ? -22.191 10.324 20.368 1.00 84.50 117 SER A N 1
ATOM 902 C CA . SER A 1 117 ? -21.385 10.998 21.387 1.00 84.50 117 SER A CA 1
ATOM 903 C C . SER A 1 117 ? -21.982 12.371 21.753 1.00 84.50 117 SER A C 1
ATOM 905 O O . SER A 1 117 ? -22.753 12.938 20.967 1.00 84.50 117 SER A O 1
ATOM 907 N N . PRO A 1 118 ? -21.625 12.962 22.908 1.00 82.25 118 PRO A N 1
ATOM 908 C CA . PRO A 1 118 ? -22.056 14.308 23.299 1.00 82.25 118 PRO A CA 1
ATOM 909 C C . PRO A 1 118 ? -21.735 15.402 22.269 1.00 82.25 118 PRO A C 1
ATOM 911 O O . PRO A 1 118 ? -22.455 16.394 22.169 1.00 82.25 118 PRO A O 1
ATOM 914 N N . GLU A 1 119 ? -20.677 15.221 21.482 1.00 83.56 119 GLU A N 1
ATOM 915 C CA . GLU A 1 119 ? -20.258 16.117 20.400 1.00 83.56 119 GLU A CA 1
ATOM 916 C C . GLU A 1 119 ? -21.007 15.876 19.080 1.00 83.56 119 GLU A C 1
ATOM 918 O O . GLU A 1 119 ? -20.818 16.622 18.118 1.00 83.56 119 GLU A O 1
ATOM 923 N N . GLY A 1 120 ? -21.873 14.861 19.028 1.00 85.19 120 GLY A N 1
ATOM 924 C CA . GLY A 1 120 ? -22.717 14.540 17.880 1.00 85.19 120 GLY A CA 1
ATOM 925 C C . GLY A 1 120 ? -22.093 13.574 16.873 1.00 85.19 120 GLY A C 1
ATOM 926 O O . GLY A 1 120 ? -22.616 13.451 15.764 1.00 85.19 120 GLY A O 1
ATOM 927 N N . TYR A 1 121 ? -21.001 12.887 17.222 1.00 83.50 121 TYR A N 1
ATOM 928 C CA . TYR A 1 121 ? -20.428 11.857 16.355 1.00 83.50 121 TYR A CA 1
ATOM 929 C C . TYR A 1 121 ? -21.234 10.561 16.447 1.00 83.50 121 TYR A C 1
ATOM 931 O O . TYR A 1 121 ? -21.625 10.145 17.535 1.00 83.50 121 TYR A O 1
ATOM 939 N N . LYS A 1 122 ? -21.436 9.901 15.304 1.00 87.56 122 LYS A N 1
ATOM 940 C CA . LYS A 1 122 ? -21.853 8.495 15.251 1.00 87.56 122 LYS A CA 1
ATOM 941 C C . LYS A 1 122 ? -20.644 7.627 15.578 1.00 87.56 122 LYS A C 1
ATOM 943 O O . LYS A 1 122 ? -19.607 7.767 14.927 1.00 87.56 122 LYS A O 1
ATOM 948 N N . ALA A 1 123 ? -20.778 6.787 16.591 1.00 88.75 123 ALA A N 1
ATOM 949 C CA . ALA A 1 123 ? -19.681 6.025 17.150 1.00 88.75 123 ALA A CA 1
ATOM 950 C C . ALA A 1 123 ? -20.102 4.612 17.553 1.00 88.75 123 ALA A C 1
ATOM 952 O O . ALA A 1 123 ? -21.290 4.305 17.652 1.00 88.75 123 ALA A O 1
ATOM 953 N N . TRP A 1 124 ? -19.103 3.769 17.787 1.00 89.75 124 TRP A N 1
ATOM 954 C CA . TRP A 1 124 ? -19.262 2.375 18.171 1.00 89.75 124 TRP A CA 1
ATOM 955 C C . TRP A 1 124 ? -18.239 1.991 19.222 1.00 89.75 124 TRP A C 1
ATOM 957 O O . TRP A 1 124 ? -17.085 2.423 19.174 1.00 89.75 124 TRP A O 1
ATOM 967 N N . GLU A 1 125 ? -18.681 1.160 20.149 1.00 90.94 125 GLU A N 1
ATOM 968 C CA . GLU A 1 125 ? -17.823 0.523 21.134 1.00 90.94 125 GLU A CA 1
ATOM 969 C C . GLU A 1 125 ? -17.048 -0.621 20.469 1.00 90.94 125 GLU A C 1
ATOM 971 O O . GLU A 1 125 ? -17.608 -1.365 19.659 1.00 90.94 125 GLU A O 1
ATOM 976 N N . ILE A 1 126 ? -15.753 -0.732 20.762 1.00 89.44 126 ILE A N 1
ATOM 977 C CA . ILE A 1 126 ? -14.904 -1.823 20.276 1.00 89.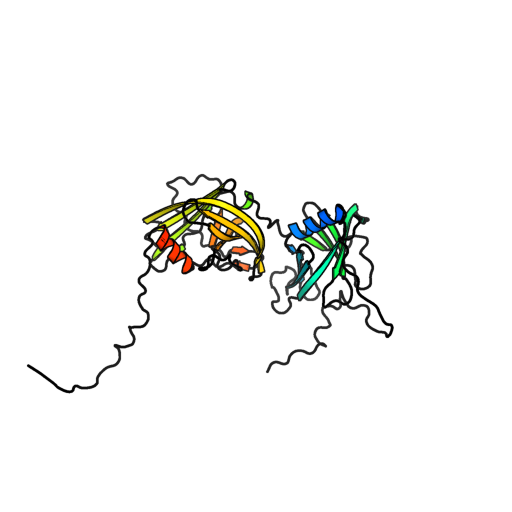44 126 ILE A CA 1
ATOM 978 C C . ILE A 1 126 ? -14.112 -2.405 21.440 1.00 89.44 126 ILE A C 1
ATOM 980 O O . ILE A 1 126 ? -13.462 -1.657 22.171 1.00 89.44 126 ILE A O 1
ATOM 984 N N . ASP A 1 127 ? -14.113 -3.730 21.541 1.00 91.81 127 ASP A N 1
ATOM 985 C CA . ASP A 1 127 ? -13.395 -4.487 22.562 1.00 91.81 127 ASP A CA 1
ATOM 986 C C . ASP A 1 127 ? -12.206 -5.195 21.929 1.00 91.81 127 ASP A C 1
ATOM 988 O O . ASP A 1 127 ? -12.374 -6.065 21.077 1.00 91.81 127 ASP A O 1
ATOM 992 N N . PHE A 1 128 ? -10.993 -4.853 22.349 1.00 90.12 128 PHE A N 1
ATOM 993 C CA . PHE A 1 128 ? -9.770 -5.480 21.861 1.00 90.12 128 PHE A CA 1
ATOM 994 C C . PHE A 1 128 ? -9.251 -6.509 22.859 1.00 90.12 128 PHE A C 1
ATOM 996 O O . PHE A 1 128 ? -8.878 -6.170 23.978 1.00 90.12 128 PHE A O 1
ATOM 1003 N N . THR A 1 129 ? -9.136 -7.764 22.440 1.00 92.50 129 THR A N 1
ATOM 1004 C CA . THR A 1 129 ? -8.604 -8.849 23.271 1.00 92.50 129 THR A CA 1
ATOM 1005 C C . THR A 1 129 ? -7.260 -9.315 22.733 1.00 92.50 129 THR A C 1
ATOM 1007 O O . THR A 1 129 ? -7.182 -9.802 21.606 1.00 92.50 129 THR A O 1
ATOM 1010 N N . ALA A 1 130 ? -6.201 -9.217 23.539 1.00 90.62 130 ALA A N 1
ATOM 1011 C CA . ALA A 1 130 ? -4.858 -9.670 23.178 1.00 90.62 130 ALA A CA 1
ATOM 1012 C C . ALA A 1 130 ? -4.339 -10.733 24.166 1.00 90.62 130 ALA A C 1
ATOM 1014 O O . ALA A 1 130 ? -4.613 -10.619 25.359 1.00 90.62 130 ALA A O 1
ATOM 1015 N N . PRO A 1 131 ? -3.557 -11.739 23.721 1.00 85.81 131 PRO A N 1
ATOM 1016 C CA . PRO A 1 131 ? -3.109 -12.842 24.582 1.00 85.81 131 PRO A CA 1
ATOM 1017 C C . PRO A 1 131 ? -2.307 -12.408 25.816 1.00 85.81 131 PRO A C 1
ATOM 1019 O O . PRO A 1 131 ? -2.363 -13.065 26.853 1.00 85.81 131 PRO A O 1
ATOM 1022 N N . ASP A 1 132 ? -1.568 -11.304 25.697 1.00 84.50 132 ASP A N 1
ATOM 1023 C CA . ASP A 1 132 ? -0.691 -10.778 26.747 1.00 84.50 132 ASP A CA 1
ATOM 1024 C C . ASP A 1 132 ? -1.364 -9.699 27.617 1.00 84.50 132 ASP A C 1
ATOM 1026 O O . ASP A 1 132 ? -0.703 -9.063 28.442 1.00 84.50 132 ASP A O 1
ATOM 1030 N N . VAL A 1 133 ? -2.674 -9.484 27.450 1.00 81.69 133 VAL A N 1
ATOM 1031 C CA . VAL A 1 133 ? -3.463 -8.510 28.211 1.00 81.69 133 VAL A CA 1
ATOM 1032 C C . VAL A 1 133 ? -4.582 -9.253 28.935 1.00 81.69 133 VAL A C 1
ATOM 1034 O O . VAL A 1 133 ? -5.357 -9.984 28.328 1.00 81.69 133 VAL A O 1
ATOM 1037 N N . SER A 1 134 ? -4.644 -9.105 30.260 1.00 83.06 134 SER A N 1
ATOM 1038 C CA . SER A 1 134 ? -5.586 -9.859 31.098 1.00 83.06 134 SER A CA 1
ATOM 1039 C C . SER A 1 134 ? -7.042 -9.427 30.941 1.00 83.06 134 SER A C 1
ATOM 1041 O O . SER A 1 134 ? -7.932 -10.203 31.276 1.00 83.06 134 SER A O 1
ATOM 1043 N N . GLU A 1 135 ? -7.274 -8.205 30.465 1.00 84.31 135 GLU A N 1
ATOM 1044 C CA . GLU A 1 135 ? -8.600 -7.620 30.281 1.00 84.31 135 GLU A CA 1
ATOM 1045 C C . GLU A 1 135 ? -8.720 -7.008 28.879 1.00 84.31 135 GLU A C 1
ATOM 1047 O O . GLU A 1 135 ? -7.708 -6.565 28.325 1.00 84.31 135 GLU A O 1
ATOM 1052 N N . PRO A 1 136 ? -9.925 -6.984 28.284 1.00 83.94 136 PRO A N 1
ATOM 1053 C CA . PRO A 1 136 ? -10.137 -6.317 27.008 1.00 83.94 136 PRO A CA 1
ATOM 1054 C C . PRO A 1 136 ? -9.776 -4.830 27.089 1.00 83.94 136 PRO A C 1
ATOM 1056 O O . PRO A 1 136 ? -10.107 -4.146 28.057 1.00 83.94 136 PRO A O 1
ATOM 1059 N N . LEU A 1 137 ? -9.123 -4.310 26.052 1.00 85.62 137 LEU A N 1
ATOM 1060 C CA . LEU A 1 137 ? -8.942 -2.874 25.893 1.00 85.62 137 LEU A CA 1
ATOM 1061 C C . LEU A 1 137 ? -10.213 -2.322 25.249 1.00 85.62 137 LEU A C 1
ATOM 1063 O O . LEU A 1 137 ? -10.502 -2.618 24.090 1.00 85.62 137 LEU A O 1
ATOM 1067 N N . LEU A 1 138 ? -10.968 -1.537 26.006 1.00 88.38 138 LEU A N 1
ATOM 1068 C CA . LEU A 1 138 ? -12.228 -0.960 25.550 1.00 88.38 138 LEU A CA 1
ATOM 1069 C C . LEU A 1 138 ? -11.966 0.319 24.756 1.00 88.38 138 LEU A C 1
ATOM 1071 O O . LEU A 1 138 ? -11.070 1.098 25.084 1.00 88.38 138 LEU A O 1
ATOM 1075 N N . SER A 1 139 ? -12.748 0.562 23.712 1.00 86.44 139 SER A N 1
ATOM 1076 C CA . SER A 1 139 ? -12.579 1.724 22.845 1.00 86.44 139 SER A CA 1
ATOM 1077 C C . SER A 1 139 ? -13.905 2.288 22.360 1.00 86.44 139 SER A C 1
ATOM 1079 O O . SER A 1 139 ? -14.913 1.587 22.313 1.00 86.44 139 SER A O 1
ATOM 1081 N N . LEU A 1 140 ? -13.883 3.567 21.990 1.00 86.25 140 LEU A N 1
ATOM 1082 C CA . LEU A 1 140 ? -14.926 4.247 21.245 1.00 86.25 140 LEU A CA 1
ATOM 1083 C C . LEU A 1 140 ? -14.357 4.718 19.898 1.00 86.25 140 LEU A C 1
ATOM 1085 O O . LEU A 1 140 ? -13.387 5.479 19.861 1.00 86.25 140 LEU A O 1
ATOM 1089 N N . VAL A 1 141 ? -14.973 4.295 18.793 1.00 84.44 141 VAL A N 1
ATOM 1090 C CA . VAL A 1 141 ? -14.569 4.661 17.428 1.00 84.44 141 VAL A CA 1
ATOM 1091 C C . VAL A 1 141 ? -15.673 5.434 16.730 1.00 84.44 141 VAL A C 1
ATOM 1093 O O . VAL A 1 141 ? -16.795 4.953 16.629 1.00 84.44 141 VAL A O 1
ATOM 1096 N N . ALA A 1 142 ? -15.346 6.608 16.194 1.00 84.56 142 ALA A N 1
ATOM 1097 C CA . ALA A 1 142 ? -16.203 7.361 15.286 1.00 84.56 142 ALA A CA 1
ATOM 1098 C C . ALA A 1 142 ? -15.594 7.400 13.887 1.00 84.56 142 ALA A C 1
ATOM 1100 O O . ALA A 1 142 ? -14.414 7.713 13.700 1.00 84.56 142 ALA A O 1
ATOM 1101 N N . LEU A 1 143 ? -16.439 7.135 12.897 1.00 78.25 143 LEU A N 1
ATOM 1102 C CA . LEU A 1 143 ? -16.087 7.177 11.484 1.00 78.25 143 LEU A CA 1
ATOM 1103 C C . LEU A 1 143 ? -16.582 8.497 10.883 1.00 78.25 143 LEU A C 1
ATOM 1105 O O . LEU A 1 143 ? -17.748 8.857 11.044 1.00 78.25 143 LE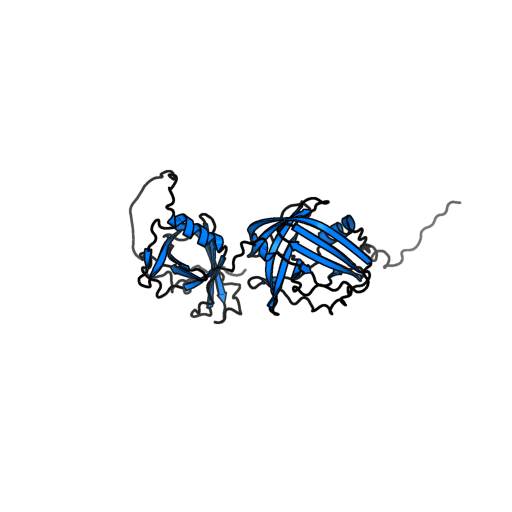U A O 1
ATOM 1109 N N . SER A 1 144 ? -15.709 9.218 10.181 1.00 70.19 144 SER A N 1
ATOM 1110 C CA . SER A 1 144 ? -16.084 10.354 9.331 1.00 70.19 144 SER A CA 1
ATOM 1111 C C . SER A 1 144 ? -15.449 10.210 7.947 1.00 70.19 144 SER A C 1
ATOM 1113 O O . SER A 1 144 ? -14.508 9.436 7.780 1.00 70.19 144 SER A O 1
ATOM 1115 N N . ASP A 1 145 ? -15.966 10.944 6.959 1.00 61.09 145 ASP A N 1
ATOM 1116 C CA . ASP A 1 145 ? -15.624 10.753 5.540 1.00 61.09 145 ASP A CA 1
ATOM 1117 C C . ASP A 1 145 ? -14.111 10.815 5.243 1.00 61.09 145 ASP A C 1
ATOM 1119 O O . ASP A 1 145 ? -13.628 10.053 4.403 1.00 61.09 145 ASP A O 1
ATOM 1123 N N . ASP A 1 146 ? -13.365 11.659 5.969 1.00 56.25 146 ASP A N 1
ATOM 1124 C CA . ASP A 1 146 ? -11.935 11.917 5.723 1.00 56.25 146 ASP A CA 1
ATOM 1125 C C . ASP A 1 146 ? -11.025 11.617 6.932 1.00 56.25 146 ASP A C 1
ATOM 1127 O O . ASP A 1 146 ? -9.799 11.692 6.836 1.00 56.25 146 ASP A O 1
ATOM 1131 N N . LYS A 1 147 ? -11.607 11.316 8.097 1.00 66.38 147 LYS A N 1
ATOM 1132 C CA . LYS A 1 147 ? -10.883 11.083 9.354 1.00 66.38 147 LYS A CA 1
ATOM 1133 C C . LYS A 1 147 ? -11.625 10.071 10.201 1.00 66.38 147 LYS A C 1
ATOM 1135 O O . LYS A 1 147 ? -12.851 10.082 10.248 1.00 66.38 147 LYS A O 1
ATOM 1140 N N . SER A 1 148 ? -1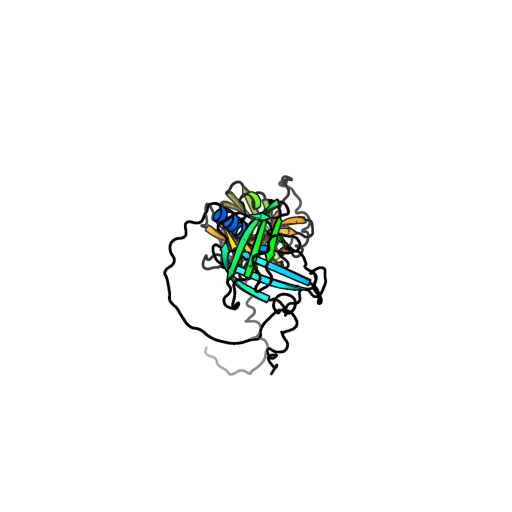0.895 9.267 10.950 1.00 78.69 148 SER A N 1
ATOM 1141 C CA . SER A 1 148 ? -11.509 8.451 11.989 1.00 78.69 148 SER A CA 1
ATOM 1142 C C . SER A 1 148 ? -10.983 8.875 13.346 1.00 78.69 148 SER A C 1
ATOM 1144 O O . SER A 1 148 ? -9.843 9.315 13.477 1.00 78.69 148 SER A O 1
ATOM 1146 N N . LYS A 1 149 ? -11.831 8.803 14.363 1.00 80.25 149 LYS A N 1
ATOM 1147 C CA . LYS A 1 149 ? -11.442 9.078 15.744 1.00 80.25 149 LYS A CA 1
ATOM 1148 C C . LYS A 1 149 ? -11.534 7.783 16.509 1.00 80.25 149 LYS A C 1
ATOM 1150 O O . LYS A 1 149 ? -12.542 7.091 16.406 1.00 80.25 149 LYS A O 1
ATOM 1155 N N . MET A 1 150 ? -10.496 7.473 17.266 1.00 81.88 150 MET A N 1
ATOM 1156 C CA . MET A 1 150 ? -10.527 6.366 18.204 1.00 81.88 150 MET A CA 1
ATOM 1157 C C . MET A 1 150 ? -10.024 6.874 19.545 1.00 81.88 150 MET A C 1
ATOM 1159 O O . MET A 1 150 ? -8.973 7.513 19.634 1.00 81.88 150 MET A O 1
ATOM 1163 N N . LEU A 1 151 ? -10.808 6.608 20.579 1.00 81.81 151 LEU A N 1
ATOM 1164 C CA . LEU A 1 151 ? -10.423 6.823 21.960 1.00 81.81 151 LEU A CA 1
ATOM 1165 C C . LEU A 1 151 ? -10.375 5.464 22.646 1.00 81.81 151 LEU A C 1
ATOM 1167 O O . LEU A 1 151 ? -11.324 4.688 22.567 1.00 81.81 151 LEU A O 1
ATOM 1171 N N . MET A 1 152 ? -9.254 5.164 23.286 1.00 78.81 152 MET A N 1
ATOM 1172 C CA . MET A 1 152 ? -9.117 3.986 24.135 1.00 78.81 152 MET A CA 1
ATOM 1173 C C . MET A 1 152 ? -9.521 4.373 25.555 1.00 78.81 152 MET A C 1
ATOM 1175 O O . MET A 1 152 ? -9.143 5.446 26.026 1.00 78.81 152 MET A O 1
ATOM 1179 N N . ALA A 1 153 ? -10.276 3.510 26.226 1.00 74.12 153 ALA A N 1
ATOM 1180 C CA . ALA A 1 153 ? -10.544 3.631 27.649 1.00 74.12 153 ALA A CA 1
ATOM 1181 C C . ALA A 1 153 ? -9.242 3.533 28.448 1.00 74.12 153 ALA A C 1
ATOM 1183 O O . ALA A 1 153 ? -8.281 2.872 28.036 1.00 74.12 153 ALA A O 1
ATOM 1184 N N . GLU A 1 154 ? -9.235 4.146 29.628 1.00 69.25 154 GLU A N 1
ATOM 1185 C CA . GLU A 1 154 ? -8.248 3.775 30.633 1.00 69.25 154 GLU A CA 1
ATOM 1186 C C . GLU A 1 154 ? -8.526 2.330 31.094 1.00 69.25 154 GLU A C 1
ATOM 1188 O O . GLU A 1 154 ? -9.688 1.907 31.129 1.00 69.25 154 GLU A O 1
ATOM 1193 N N . PRO A 1 155 ? -7.497 1.551 31.461 1.00 63.66 155 PRO A N 1
ATOM 1194 C CA . PRO A 1 155 ? -7.700 0.230 32.049 1.00 63.66 155 PRO A CA 1
ATOM 1195 C C . PRO A 1 155 ? -8.652 0.282 33.251 1.00 63.66 155 PRO A C 1
ATOM 1197 O O . PRO A 1 155 ? -8.662 1.265 33.992 1.00 63.66 155 PRO A O 1
ATOM 1200 N N . ASP A 1 156 ? -9.441 -0.775 33.441 1.00 65.56 156 ASP A N 1
ATOM 1201 C CA . ASP A 1 156 ? -10.443 -0.913 34.509 1.00 65.56 156 ASP A CA 1
ATOM 1202 C C . ASP A 1 156 ? -11.577 0.137 34.482 1.00 65.56 156 ASP A C 1
ATOM 1204 O O . ASP A 1 156 ? -12.318 0.296 35.460 1.00 65.56 156 ASP A O 1
ATOM 1208 N N . THR A 1 157 ? -11.734 0.872 33.376 1.00 73.94 157 THR A N 1
ATOM 1209 C CA . THR A 1 157 ? -12.848 1.807 33.174 1.00 73.94 157 THR A CA 1
ATOM 1210 C C . THR A 1 157 ? -13.857 1.266 32.166 1.00 73.94 157 THR A C 1
ATOM 1212 O O . THR A 1 157 ? -13.589 0.315 31.439 1.00 73.94 157 THR A O 1
ATOM 1215 N N . ASN A 1 158 ? -15.058 1.850 32.151 1.00 81.50 158 ASN A N 1
ATOM 1216 C CA . ASN A 1 158 ? -16.033 1.578 31.095 1.00 81.50 158 ASN A CA 1
ATOM 1217 C C . ASN A 1 158 ? -15.571 2.216 29.776 1.00 81.50 158 ASN A C 1
ATOM 1219 O O . ASN A 1 158 ? -14.653 3.038 29.769 1.00 81.50 158 ASN A O 1
ATOM 1223 N N . HIS A 1 159 ? -16.263 1.911 28.675 1.00 75.12 159 HIS A N 1
ATOM 1224 C CA . HIS A 1 159 ? -16.049 2.615 27.412 1.00 75.12 159 HIS A CA 1
ATOM 1225 C C . HIS A 1 159 ? -16.053 4.139 27.600 1.00 75.12 159 HIS A C 1
ATOM 1227 O O . HIS A 1 159 ? -16.861 4.666 28.381 1.00 75.12 159 HIS A O 1
ATOM 1233 N N . PRO A 1 160 ? -15.187 4.865 26.870 1.00 80.81 160 PRO A N 1
ATOM 1234 C CA . PRO A 1 160 ? -15.252 6.312 26.841 1.00 80.81 160 PRO A CA 1
ATOM 1235 C C . PRO A 1 160 ? -16.630 6.751 26.348 1.00 80.81 160 PRO A C 1
ATOM 1237 O O . PRO A 1 160 ? -17.180 6.165 25.418 1.00 80.81 160 PRO A O 1
ATOM 1240 N N . SER A 1 161 ? -17.191 7.790 26.960 1.00 81.00 161 SER A N 1
ATOM 1241 C CA . SER A 1 161 ? -18.501 8.320 26.570 1.00 81.00 161 SER A CA 1
ATOM 1242 C C . SER A 1 161 ? -18.431 9.448 25.539 1.00 81.00 161 SER A C 1
ATOM 1244 O O . SER A 1 161 ? -19.468 9.845 25.012 1.00 81.00 161 SER A O 1
ATOM 1246 N N . ASP A 1 162 ? -17.247 10.005 25.284 1.00 83.44 162 ASP A N 1
ATOM 1247 C CA . ASP A 1 162 ? -17.032 11.161 24.412 1.00 83.44 162 ASP A CA 1
ATOM 1248 C C . ASP A 1 162 ? -15.675 11.069 23.691 1.00 83.44 162 ASP A C 1
ATOM 1250 O O . ASP A 1 162 ? -14.992 10.051 23.780 1.00 83.44 162 ASP A O 1
ATOM 1254 N N . PHE A 1 163 ? -15.314 12.093 22.916 1.00 79.50 163 PHE A N 1
ATOM 1255 C CA . PHE A 1 163 ? -14.068 12.151 22.153 1.00 79.50 163 PHE A CA 1
ATOM 1256 C C . PHE A 1 163 ? -13.187 13.343 22.565 1.00 79.50 163 PHE A C 1
ATOM 1258 O O . PHE A 1 163 ? -12.405 13.824 21.737 1.00 79.50 163 PHE A O 1
ATOM 1265 N N . SER A 1 164 ? -13.284 13.842 23.808 1.00 77.56 164 SER A N 1
ATOM 1266 C CA . SER A 1 164 ? -12.519 15.027 24.241 1.00 77.56 164 SER A CA 1
ATOM 1267 C C . SER A 1 164 ? -11.009 14.835 24.132 1.00 77.56 164 SER A C 1
ATOM 1269 O O . SER A 1 164 ? -10.298 15.759 23.736 1.00 77.56 164 SER A O 1
ATOM 1271 N N . ASP A 1 165 ? -10.548 13.620 24.421 1.00 75.62 165 ASP A N 1
ATOM 1272 C CA . ASP A 1 165 ? -9.136 13.226 24.420 1.00 75.62 165 ASP A CA 1
ATOM 1273 C C . ASP A 1 165 ? -8.816 12.226 23.301 1.00 75.62 165 ASP A C 1
ATOM 1275 O O . ASP A 1 165 ? -7.794 11.538 23.314 1.00 75.62 165 ASP A O 1
ATOM 1279 N N . ALA A 1 166 ? -9.713 12.121 22.318 1.00 77.38 166 ALA A N 1
ATOM 1280 C CA . ALA A 1 166 ? -9.572 11.177 21.228 1.00 77.38 166 ALA A CA 1
ATOM 1281 C C . ALA A 1 166 ? -8.386 11.510 20.334 1.00 77.38 166 ALA A C 1
ATOM 1283 O O . ALA A 1 166 ? -8.169 12.657 19.930 1.00 77.38 166 ALA A O 1
ATOM 1284 N N . VAL A 1 167 ? -7.674 10.463 19.936 1.00 76.19 167 VAL A N 1
ATOM 1285 C CA . VAL A 1 167 ? -6.635 10.586 18.928 1.00 76.19 167 VAL A CA 1
ATOM 1286 C C . VAL A 1 167 ? -7.298 10.533 17.553 1.00 76.19 167 VAL A C 1
ATOM 1288 O O . VAL A 1 167 ? -8.109 9.651 17.257 1.00 76.19 167 VAL A O 1
ATOM 1291 N N . GLU A 1 168 ? -6.972 11.508 16.703 1.00 77.19 168 GLU A N 1
ATOM 1292 C CA . GLU A 1 168 ? -7.382 11.478 15.302 1.00 77.19 168 GLU A CA 1
ATOM 1293 C C . GLU A 1 168 ? -6.469 10.530 14.524 1.00 77.19 168 GLU A C 1
ATOM 1295 O O . GLU A 1 168 ? -5.244 10.678 14.499 1.00 77.19 168 GLU A O 1
ATOM 1300 N N . PHE A 1 169 ? -7.094 9.570 13.856 1.00 72.75 169 PHE A N 1
ATOM 1301 C CA . PHE A 1 169 ? -6.455 8.672 12.919 1.00 72.75 169 PHE A CA 1
ATOM 1302 C C . PHE A 1 169 ? -6.750 9.173 11.517 1.00 72.75 169 PHE A C 1
ATOM 1304 O O . PHE A 1 169 ? -7.901 9.362 11.108 1.00 72.75 169 PHE A O 1
ATOM 1311 N N . THR A 1 170 ? -5.688 9.345 10.748 1.00 63.06 170 THR A N 1
ATOM 1312 C CA . THR A 1 170 ? -5.825 9.301 9.303 1.00 63.06 170 THR A CA 1
ATOM 1313 C C . THR A 1 170 ? -5.909 7.827 8.945 1.00 63.06 170 THR A C 1
ATOM 1315 O O . THR A 1 170 ? -4.976 7.072 9.241 1.00 63.06 170 THR A O 1
ATOM 1318 N N . SER A 1 171 ? -7.020 7.395 8.337 1.00 59.00 171 SER A N 1
ATOM 1319 C CA . SER A 1 171 ? -6.977 6.145 7.580 1.00 59.00 171 SER A CA 1
ATOM 1320 C C . SER A 1 171 ? -5.817 6.312 6.609 1.00 59.00 171 SER A C 1
ATOM 1322 O O . SER A 1 171 ? -5.828 7.287 5.848 1.00 59.00 171 SER A O 1
ATOM 1324 N N . GLY A 1 172 ? -4.804 5.444 6.684 1.00 50.59 172 GLY A N 1
ATOM 1325 C CA . GLY A 1 172 ? -3.789 5.386 5.644 1.00 50.59 172 GLY A CA 1
ATOM 1326 C C . GLY A 1 172 ? -4.546 5.363 4.328 1.00 50.59 172 GLY A C 1
ATOM 1327 O O . GLY A 1 172 ? -5.513 4.609 4.199 1.00 50.59 172 GLY A O 1
ATOM 1328 N N . GLU A 1 173 ? -4.250 6.322 3.450 1.00 39.53 173 GLU A N 1
ATOM 1329 C CA . GLU A 1 173 ? -5.024 6.521 2.231 1.00 39.53 173 GLU A CA 1
ATOM 1330 C C . GLU A 1 173 ? -5.306 5.175 1.571 1.00 39.53 173 GLU A C 1
ATOM 1332 O O . GLU A 1 173 ? -4.412 4.335 1.476 1.00 39.53 173 GLU A O 1
ATOM 1337 N N . LYS A 1 174 ? -6.573 4.989 1.179 1.00 39.31 174 LYS A N 1
ATOM 1338 C CA . LYS A 1 174 ? -7.129 3.819 0.495 1.00 39.31 174 LYS A CA 1
ATOM 1339 C C . LYS A 1 174 ? -6.069 3.094 -0.338 1.00 39.31 174 LYS A C 1
ATOM 1341 O O . LYS A 1 174 ? -5.883 3.390 -1.509 1.00 39.31 174 LYS A O 1
ATOM 1346 N N . GLY A 1 175 ? -5.461 2.075 0.255 1.00 38.94 175 GLY A N 1
ATOM 1347 C CA . GLY A 1 175 ? -4.675 1.081 -0.459 1.00 38.94 175 GLY A CA 1
ATOM 1348 C C . GLY A 1 175 ? -5.556 -0.010 -1.053 1.00 38.94 175 GLY A C 1
ATOM 1349 O O . GLY A 1 175 ? -5.045 -1.054 -1.432 1.00 38.94 175 GLY A O 1
ATOM 1350 N N . GLN A 1 176 ? -6.878 0.176 -1.117 1.00 40.34 176 GLN A N 1
ATOM 1351 C CA . GLN A 1 176 ? -7.710 -0.635 -1.991 1.00 40.34 176 GLN A CA 1
ATOM 1352 C C . GLN A 1 176 ? -7.425 -0.122 -3.395 1.00 40.34 176 GLN A C 1
ATOM 1354 O O . GLN A 1 176 ? -8.158 0.742 -3.867 1.00 40.34 176 GLN A O 1
ATOM 1359 N N . GLY A 1 177 ? -6.318 -0.575 -3.994 1.00 47.97 177 GLY A N 1
ATOM 1360 C CA . GLY A 1 177 ? -5.921 -0.192 -5.336 1.00 47.97 177 GLY A CA 1
ATOM 1361 C C . GLY A 1 177 ? -7.134 -0.308 -6.242 1.00 47.97 177 GLY A C 1
ATOM 1362 O O . GLY A 1 177 ? -7.619 -1.393 -6.554 1.00 47.97 177 GLY A O 1
ATOM 1363 N N . THR A 1 178 ? -7.731 0.823 -6.575 1.00 54.66 178 THR A N 1
ATOM 1364 C CA . THR A 1 178 ? -8.835 0.832 -7.504 1.00 54.66 178 THR A CA 1
ATOM 1365 C C . THR A 1 178 ? -8.220 0.723 -8.889 1.00 54.66 178 THR A C 1
ATOM 1367 O O . THR A 1 178 ? -7.111 1.214 -9.115 1.00 54.66 178 THR A O 1
ATOM 1370 N N . PRO A 1 179 ? -8.933 0.156 -9.873 1.00 62.06 179 PRO A N 1
ATOM 1371 C CA . PRO A 1 179 ? -8.481 0.202 -11.259 1.00 62.06 179 PRO A CA 1
ATOM 1372 C C . PRO A 1 179 ? -8.057 1.603 -11.715 1.00 62.06 179 PRO A C 1
ATOM 1374 O O . PRO A 1 179 ? -7.193 1.713 -12.575 1.00 62.06 179 PRO A O 1
ATOM 1377 N N . LYS A 1 180 ? -8.618 2.660 -11.104 1.00 74.00 180 LYS A N 1
ATOM 1378 C CA . LYS A 1 180 ? -8.288 4.062 -11.375 1.00 74.00 180 LYS A CA 1
ATOM 1379 C C . LYS A 1 180 ? -6.898 4.482 -10.904 1.00 74.00 180 LYS A C 1
ATOM 1381 O O . LYS A 1 180 ? -6.329 5.373 -11.524 1.00 74.00 180 LYS A O 1
ATOM 1386 N N . ASP A 1 181 ? -6.360 3.868 -9.854 1.00 76.69 181 ASP A N 1
ATOM 1387 C CA . ASP A 1 181 ? -5.053 4.250 -9.304 1.00 76.69 181 ASP A CA 1
ATOM 1388 C C . ASP A 1 181 ? -3.919 3.823 -10.239 1.00 76.69 181 ASP A C 1
ATOM 1390 O O . ASP A 1 181 ? -2.885 4.479 -10.301 1.00 76.69 181 ASP A O 1
ATOM 1394 N N . LEU A 1 182 ? -4.154 2.774 -11.034 1.00 88.94 182 LEU A N 1
ATOM 1395 C CA . LEU A 1 182 ? -3.253 2.348 -12.099 1.00 88.94 182 LEU A CA 1
ATOM 1396 C C . LEU A 1 182 ? -3.504 3.074 -13.425 1.00 88.94 182 LEU A C 1
ATOM 1398 O O . LEU A 1 182 ? -2.609 3.075 -14.258 1.00 88.94 182 LEU A O 1
ATOM 1402 N N . GLU A 1 183 ? -4.671 3.687 -13.665 1.00 91.31 183 GLU A N 1
ATOM 1403 C CA . GLU A 1 183 ? -4.986 4.270 -14.980 1.00 91.31 183 GLU A CA 1
ATOM 1404 C C . GLU A 1 183 ? -3.953 5.319 -15.426 1.00 91.31 183 GLU A C 1
ATOM 1406 O O . GLU A 1 183 ? -3.634 6.271 -14.710 1.00 91.31 183 GLU A O 1
ATOM 1411 N N . GLY A 1 184 ? -3.483 5.180 -16.664 1.00 92.56 184 GLY A N 1
ATOM 1412 C CA . GLY A 1 184 ? -2.506 6.069 -17.280 1.00 92.56 184 GLY A CA 1
ATOM 1413 C C . GLY A 1 184 ? -1.219 5.358 -17.679 1.00 92.56 184 GLY A C 1
ATOM 1414 O O . GLY A 1 184 ? -1.106 4.134 -17.607 1.00 92.56 184 GLY A O 1
ATOM 1415 N N . SER A 1 185 ? -0.256 6.160 -18.129 1.00 94.69 185 SER A N 1
ATOM 1416 C CA . SER A 1 185 ? 1.046 5.676 -18.579 1.00 94.69 185 SER A CA 1
ATOM 1417 C C . SER A 1 185 ? 2.101 5.852 -17.488 1.00 94.69 185 SER A C 1
ATOM 1419 O O . SER A 1 185 ? 2.220 6.925 -16.895 1.00 94.69 185 SER A O 1
ATOM 1421 N N . TRP A 1 186 ? 2.873 4.802 -17.248 1.00 94.56 186 TRP A N 1
ATOM 1422 C CA . TRP A 1 186 ? 3.861 4.676 -16.184 1.00 94.56 186 TRP A CA 1
ATOM 1423 C C . TRP A 1 186 ? 5.162 4.187 -16.781 1.00 94.56 186 TRP A C 1
ATOM 1425 O O . TRP A 1 186 ? 5.173 3.142 -17.417 1.00 94.56 186 TRP A O 1
ATOM 1435 N N . ASP A 1 187 ? 6.252 4.901 -16.541 1.00 92.50 187 ASP A N 1
ATOM 1436 C CA . ASP A 1 187 ? 7.532 4.609 -17.180 1.00 92.50 187 ASP A CA 1
ATOM 1437 C C . ASP A 1 187 ? 8.652 4.551 -16.144 1.00 92.50 187 ASP A C 1
ATOM 1439 O O . ASP A 1 187 ? 8.712 5.398 -15.249 1.00 92.50 187 ASP A O 1
ATOM 1443 N N . THR A 1 188 ? 9.569 3.597 -16.278 1.00 87.38 188 THR A N 1
ATOM 1444 C CA . THR A 1 188 ? 10.820 3.613 -15.515 1.00 87.38 188 THR A CA 1
ATOM 1445 C C . THR A 1 188 ? 11.750 4.697 -16.049 1.00 87.38 188 THR A C 1
ATOM 1447 O O . THR A 1 188 ? 11.649 5.134 -17.200 1.00 87.38 188 THR A O 1
ATOM 1450 N N . SER A 1 189 ? 12.727 5.098 -15.239 1.00 85.25 189 SER A N 1
ATOM 1451 C CA . SER A 1 189 ? 13.917 5.746 -15.795 1.00 85.25 189 SER A CA 1
ATOM 1452 C C . SER A 1 189 ? 14.728 4.753 -16.634 1.00 85.25 189 SER A C 1
ATOM 1454 O O . SER A 1 189 ? 14.461 3.549 -16.631 1.00 85.25 189 SER A O 1
ATOM 1456 N N . CYS A 1 190 ? 15.711 5.273 -17.367 1.00 84.50 190 CYS A N 1
ATOM 1457 C CA . CYS A 1 190 ? 16.693 4.457 -18.071 1.00 84.50 190 CYS A CA 1
ATOM 1458 C C . CYS A 1 190 ? 17.441 3.567 -17.068 1.00 84.50 190 CYS A C 1
ATOM 1460 O O . CYS A 1 190 ? 18.058 4.088 -16.138 1.00 84.50 190 CYS A O 1
ATOM 1462 N N . LEU A 1 191 ? 17.353 2.249 -17.236 1.00 84.12 191 LEU A N 1
ATOM 1463 C CA . LEU A 1 191 ? 18.025 1.274 -16.384 1.00 84.12 191 LEU A CA 1
ATOM 1464 C C . LEU A 1 191 ? 19.265 0.761 -17.118 1.00 84.12 191 LEU A C 1
ATOM 1466 O O . LEU A 1 191 ? 19.145 0.129 -18.166 1.00 84.12 191 LEU A O 1
ATOM 1470 N N . GLU A 1 192 ? 20.452 1.056 -16.597 1.00 78.81 192 GLU A N 1
ATOM 1471 C CA . GLU A 1 192 ? 21.709 0.580 -17.178 1.00 78.81 192 GLU A CA 1
ATOM 1472 C C . GLU A 1 192 ? 21.897 -0.914 -16.885 1.00 78.81 192 GLU A C 1
ATOM 1474 O O . GLU A 1 192 ? 21.797 -1.357 -15.739 1.00 78.81 192 GLU A O 1
ATOM 1479 N N . ALA A 1 193 ? 22.174 -1.690 -17.931 1.00 75.25 193 ALA A N 1
ATOM 1480 C CA . ALA A 1 193 ? 22.566 -3.086 -17.827 1.00 75.25 193 ALA A CA 1
ATOM 1481 C C . ALA A 1 193 ? 24.096 -3.200 -17.748 1.00 75.25 193 ALA A C 1
ATOM 1483 O O . ALA A 1 193 ? 24.846 -2.344 -18.221 1.00 75.25 193 ALA A O 1
ATOM 1484 N N . LYS A 1 194 ? 24.590 -4.298 -17.168 1.00 72.81 194 LYS A N 1
ATOM 1485 C CA . LYS A 1 194 ? 26.030 -4.499 -16.907 1.00 72.81 194 LYS A CA 1
ATOM 1486 C C . LYS A 1 194 ? 26.903 -4.561 -18.167 1.00 72.81 194 LYS A C 1
ATOM 1488 O O . LYS A 1 194 ? 28.118 -4.403 -18.070 1.00 72.81 194 LYS A O 1
ATOM 1493 N N . ASP A 1 195 ? 26.316 -4.821 -19.330 1.00 75.00 195 ASP A N 1
ATOM 1494 C CA . ASP A 1 195 ? 27.001 -4.931 -20.621 1.00 75.00 195 ASP A CA 1
ATOM 1495 C C . ASP A 1 195 ? 27.103 -3.592 -21.381 1.00 75.00 195 ASP A C 1
ATOM 1497 O O . ASP A 1 195 ? 27.631 -3.556 -22.494 1.00 75.00 195 ASP A O 1
ATOM 1501 N N . GLY A 1 196 ? 26.643 -2.491 -20.776 1.00 79.25 196 GLY A N 1
ATOM 1502 C CA . GLY A 1 196 ? 26.628 -1.159 -21.379 1.00 79.25 196 GLY A CA 1
ATOM 1503 C C . GLY A 1 196 ? 25.407 -0.886 -22.260 1.00 79.25 196 GLY A C 1
ATOM 1504 O O . GLY A 1 196 ? 25.306 0.210 -22.817 1.00 79.25 196 GLY A O 1
ATOM 1505 N N . ASN A 1 197 ? 24.483 -1.845 -22.374 1.00 83.81 197 ASN A N 1
ATOM 1506 C CA . ASN A 1 197 ? 23.143 -1.597 -22.890 1.00 83.81 197 ASN A CA 1
ATOM 1507 C C . ASN A 1 197 ? 22.278 -0.952 -21.801 1.00 83.81 197 ASN A C 1
ATOM 1509 O O . ASN A 1 197 ? 22.633 -0.920 -20.622 1.00 83.81 197 ASN A O 1
ATOM 1513 N N . SER A 1 198 ? 21.114 -0.445 -22.184 1.00 86.31 198 SER A N 1
ATOM 1514 C CA . SER A 1 198 ? 20.123 0.015 -21.214 1.00 86.31 198 SER A CA 1
ATOM 1515 C C . SER A 1 198 ? 18.717 -0.404 -21.600 1.00 86.31 198 SER A C 1
ATOM 1517 O O . SER A 1 198 ? 18.419 -0.708 -22.757 1.00 86.31 198 SER A O 1
ATOM 1519 N N . ILE A 1 199 ? 17.854 -0.469 -20.594 1.00 85.44 199 ILE A N 1
ATOM 1520 C CA . ILE A 1 199 ? 16.484 -0.944 -20.711 1.00 85.44 199 ILE A CA 1
ATOM 1521 C C . ILE A 1 199 ? 15.543 0.126 -20.178 1.00 85.44 199 ILE A C 1
ATOM 1523 O O . ILE A 1 199 ? 15.805 0.811 -19.190 1.00 85.44 199 ILE A O 1
ATOM 1527 N N . PHE A 1 200 ? 14.409 0.242 -20.847 1.00 87.69 200 PHE A N 1
ATOM 1528 C CA . PHE A 1 200 ? 13.292 1.065 -20.438 1.00 87.69 200 PHE A CA 1
ATOM 1529 C C . PHE A 1 200 ? 12.032 0.212 -20.406 1.00 87.69 200 PHE A C 1
ATOM 1531 O O . PHE A 1 200 ? 11.730 -0.488 -21.379 1.00 87.69 200 PHE A O 1
ATOM 1538 N N . LEU A 1 201 ? 11.284 0.315 -19.310 1.00 89.00 201 LEU A N 1
ATOM 1539 C CA . LEU A 1 201 ? 10.027 -0.390 -19.110 1.00 89.00 201 LEU A CA 1
ATOM 1540 C C . LEU A 1 201 ? 8.898 0.620 -18.962 1.00 89.00 201 LEU A C 1
ATOM 1542 O O . LEU A 1 201 ? 9.034 1.621 -18.261 1.00 89.00 201 LEU A O 1
ATOM 1546 N N . GLY A 1 202 ? 7.768 0.342 -19.597 1.00 92.94 202 GLY A N 1
ATOM 1547 C CA . GLY A 1 202 ? 6.578 1.166 -19.467 1.00 92.94 202 GLY A CA 1
ATOM 1548 C C . GLY A 1 202 ? 5.305 0.341 -19.426 1.00 92.94 202 GLY A C 1
ATOM 1549 O O . GLY A 1 202 ? 5.209 -0.696 -20.078 1.00 92.94 202 GLY A O 1
ATOM 1550 N N . TYR A 1 203 ? 4.311 0.831 -18.700 1.00 94.44 203 TYR A N 1
ATOM 1551 C CA . TYR A 1 203 ? 2.957 0.303 -18.675 1.00 94.44 203 TYR A CA 1
ATOM 1552 C C . TYR A 1 203 ? 1.969 1.388 -19.076 1.00 94.44 203 TYR A C 1
ATOM 1554 O O . TYR A 1 203 ? 2.028 2.505 -18.574 1.00 94.44 203 TYR A O 1
ATOM 1562 N N . ASP A 1 204 ? 1.022 1.052 -19.943 1.00 96.00 204 ASP A N 1
ATOM 1563 C CA . ASP A 1 204 ? -0.153 1.884 -20.205 1.00 96.00 204 ASP A CA 1
ATOM 1564 C C . ASP A 1 204 ? -1.404 1.134 -19.750 1.00 96.00 204 ASP A C 1
ATOM 1566 O O . ASP A 1 204 ? -1.801 0.158 -20.389 1.00 96.00 204 ASP A O 1
ATOM 1570 N N . PHE A 1 205 ? -1.995 1.550 -18.628 1.00 94.25 205 PHE A N 1
ATOM 1571 C CA . PHE A 1 205 ? -3.185 0.930 -18.048 1.00 94.25 205 PHE A CA 1
ATOM 1572 C C . PHE A 1 205 ? -4.444 1.708 -18.415 1.00 94.25 205 PHE A C 1
ATOM 1574 O O . PHE A 1 205 ? -4.547 2.922 -18.215 1.00 94.25 205 PHE A O 1
ATOM 1581 N N . LYS A 1 206 ? -5.466 0.992 -18.883 1.00 92.31 206 LYS A N 1
ATOM 1582 C CA . LYS A 1 206 ? -6.743 1.590 -19.269 1.00 92.31 206 LYS A CA 1
ATOM 1583 C C . LYS A 1 206 ? -7.893 0.615 -19.082 1.00 92.31 206 LYS A C 1
ATOM 1585 O O . LYS A 1 206 ? -7.996 -0.369 -19.807 1.00 92.31 206 LYS A O 1
ATOM 1590 N N . LYS A 1 207 ? -8.822 0.930 -18.171 1.00 87.25 207 LYS A N 1
ATOM 1591 C CA . LYS A 1 207 ? -10.089 0.192 -17.993 1.00 87.25 207 LYS A CA 1
ATOM 1592 C C . LYS A 1 207 ? -9.919 -1.335 -17.870 1.00 87.25 207 LYS A C 1
ATOM 1594 O O . LYS A 1 207 ? -10.622 -2.088 -18.541 1.00 87.25 207 LYS A O 1
ATOM 1599 N N . GLY A 1 208 ? -8.988 -1.787 -17.029 1.00 85.38 208 GLY A N 1
ATOM 1600 C CA . GLY A 1 208 ? -8.733 -3.221 -16.818 1.00 85.38 208 GLY A CA 1
ATOM 1601 C C . GLY A 1 208 ? -7.896 -3.895 -17.915 1.00 85.38 208 GLY A C 1
ATOM 1602 O O . GLY A 1 208 ? -7.773 -5.116 -17.940 1.00 85.38 208 GLY A O 1
ATOM 1603 N N . GLN A 1 209 ? -7.354 -3.119 -18.852 1.00 93.81 209 GLN A N 1
ATOM 1604 C CA . GLN A 1 209 ? -6.379 -3.569 -19.843 1.00 93.81 209 GLN A CA 1
ATOM 1605 C C . GLN A 1 209 ? -5.039 -2.900 -19.578 1.00 93.81 209 GLN A C 1
ATOM 1607 O O . GLN A 1 209 ? -4.995 -1.809 -19.001 1.00 93.81 209 GLN A O 1
ATOM 1612 N N . PHE A 1 210 ? -3.963 -3.529 -20.037 1.00 94.88 210 PHE A N 1
ATOM 1613 C CA . PHE A 1 210 ? -2.643 -2.919 -20.031 1.00 94.88 210 PHE A CA 1
ATOM 1614 C C . PHE A 1 210 ? -1.880 -3.193 -21.326 1.00 94.88 210 PHE A C 1
ATOM 1616 O O . PHE A 1 210 ? -2.233 -4.062 -22.125 1.00 94.88 210 PHE A O 1
ATOM 1623 N N . THR A 1 211 ? -0.818 -2.429 -21.547 1.00 96.38 211 THR A N 1
ATOM 1624 C CA . THR A 1 211 ? 0.235 -2.763 -22.508 1.00 96.38 211 THR A CA 1
ATOM 1625 C C . THR A 1 211 ? 1.585 -2.526 -21.852 1.00 96.38 211 THR A C 1
ATOM 1627 O O . THR A 1 211 ? 1.897 -1.386 -21.508 1.00 96.38 211 THR A O 1
ATOM 1630 N N . GLU A 1 212 ? 2.381 -3.583 -21.692 1.00 93.94 212 GLU A N 1
ATOM 1631 C CA . GLU A 1 212 ? 3.794 -3.462 -21.321 1.00 93.94 212 GLU A CA 1
ATOM 1632 C C . GLU A 1 212 ? 4.592 -3.065 -22.569 1.00 93.94 212 GLU A C 1
ATOM 1634 O O . GLU A 1 212 ? 4.416 -3.630 -23.649 1.00 93.94 212 GLU A O 1
ATOM 1639 N N . THR A 1 213 ? 5.457 -2.066 -22.444 1.00 93.62 213 THR A N 1
ATOM 1640 C CA . THR A 1 213 ? 6.424 -1.665 -23.464 1.00 93.62 213 THR A CA 1
ATOM 1641 C C . THR A 1 213 ? 7.817 -1.896 -22.910 1.00 93.62 213 THR A C 1
ATOM 1643 O O . THR A 1 213 ? 8.157 -1.367 -21.857 1.00 93.62 213 THR A O 1
ATOM 1646 N N . ILE A 1 214 ? 8.627 -2.640 -23.654 1.00 90.75 214 ILE A N 1
ATOM 1647 C CA . ILE A 1 214 ? 10.033 -2.883 -23.333 1.00 90.75 214 ILE A CA 1
ATOM 1648 C C . ILE A 1 214 ? 10.857 -2.283 -24.465 1.00 90.75 214 ILE A C 1
ATOM 1650 O O . ILE A 1 214 ? 10.634 -2.618 -25.630 1.00 90.75 214 ILE A O 1
ATOM 1654 N N . ILE A 1 215 ? 11.783 -1.384 -24.143 1.00 89.62 215 ILE A N 1
ATOM 1655 C CA . ILE A 1 215 ? 12.726 -0.813 -25.109 1.00 89.62 215 ILE A CA 1
ATOM 1656 C C . ILE A 1 215 ? 14.139 -1.129 -24.638 1.00 89.62 215 ILE A C 1
ATOM 1658 O O . ILE A 1 215 ? 14.484 -0.850 -23.493 1.00 89.62 215 ILE A O 1
ATOM 1662 N N . ILE A 1 216 ? 14.938 -1.704 -25.529 1.00 88.12 216 ILE A N 1
ATOM 1663 C CA . ILE A 1 216 ? 16.361 -1.961 -25.325 1.00 88.12 216 ILE A CA 1
ATOM 1664 C C . ILE A 1 216 ? 17.134 -0.958 -26.162 1.00 88.12 216 ILE A C 1
ATOM 1666 O O . ILE A 1 216 ? 16.840 -0.765 -27.345 1.00 88.12 216 ILE A O 1
ATOM 1670 N N . TYR A 1 217 ? 18.143 -0.361 -25.551 1.00 89.69 217 TYR A N 1
ATOM 1671 C CA . TYR A 1 217 ? 19.058 0.562 -26.191 1.00 89.69 217 TYR A CA 1
ATOM 1672 C C . TYR A 1 217 ? 20.459 -0.033 -26.218 1.00 89.69 217 TYR A C 1
ATOM 1674 O O . TYR A 1 217 ? 20.892 -0.668 -25.257 1.00 89.69 217 TYR A O 1
ATOM 1682 N N . SER A 1 218 ? 21.181 0.218 -27.307 1.00 90.06 218 SER A N 1
ATOM 1683 C CA . SER A 1 218 ? 22.568 -0.230 -27.488 1.00 90.06 218 SER A CA 1
ATOM 1684 C C . SER A 1 218 ? 23.597 0.661 -26.776 1.00 90.06 218 SER A C 1
ATOM 1686 O O . SER A 1 218 ? 24.792 0.578 -27.054 1.00 90.06 218 SER A O 1
ATOM 1688 N N . ASP A 1 219 ? 23.136 1.602 -25.953 1.00 87.12 219 ASP A N 1
ATOM 1689 C CA . ASP A 1 219 ? 23.963 2.497 -25.152 1.00 87.12 219 ASP A CA 1
ATOM 1690 C C . ASP A 1 219 ? 23.397 2.624 -23.736 1.00 87.12 219 ASP A C 1
ATOM 1692 O O . ASP A 1 219 ? 22.223 2.350 -23.496 1.00 87.12 219 ASP A O 1
ATOM 1696 N N . ALA A 1 220 ? 24.233 3.059 -22.796 1.00 82.81 220 ALA A N 1
ATOM 1697 C CA . ALA A 1 220 ? 23.879 3.163 -21.381 1.00 82.81 220 ALA A CA 1
ATOM 1698 C C . ALA A 1 220 ? 22.942 4.342 -21.051 1.00 82.81 220 ALA A C 1
ATOM 1700 O O . ALA A 1 220 ? 22.463 4.448 -19.928 1.00 82.81 220 ALA A O 1
ATOM 1701 N N . ASN A 1 221 ? 22.698 5.265 -21.992 1.00 84.00 221 ASN A N 1
ATOM 1702 C CA . ASN A 1 221 ? 21.940 6.497 -21.738 1.00 84.00 221 ASN A CA 1
ATOM 1703 C C . ASN A 1 221 ? 20.586 6.549 -22.455 1.00 84.00 221 ASN A C 1
ATOM 1705 O O . ASN A 1 221 ? 19.995 7.627 -22.561 1.00 84.00 221 ASN A O 1
ATOM 1709 N N . CYS A 1 222 ? 20.096 5.399 -22.915 1.00 86.50 222 CYS A N 1
ATOM 1710 C CA . CYS A 1 222 ? 18.832 5.236 -23.614 1.00 86.50 222 CYS A CA 1
ATOM 1711 C C . CYS A 1 222 ? 18.664 6.161 -24.834 1.00 86.50 222 CYS A C 1
ATOM 1713 O O . CYS A 1 222 ? 17.587 6.722 -25.045 1.00 86.50 222 CYS A O 1
ATOM 1715 N N . LYS A 1 223 ? 19.713 6.365 -25.642 1.00 88.38 223 LYS A N 1
ATOM 1716 C CA . LYS A 1 223 ? 19.656 7.242 -26.830 1.00 88.38 223 LYS A CA 1
ATOM 1717 C C . LYS A 1 223 ? 19.494 6.488 -28.142 1.00 88.38 223 LYS A C 1
ATOM 1719 O O . LYS A 1 223 ? 18.822 6.990 -29.043 1.00 88.38 223 LYS A O 1
ATOM 1724 N N . THR A 1 224 ? 20.083 5.305 -28.261 1.00 89.38 224 THR A N 1
ATOM 1725 C CA . THR A 1 224 ? 20.093 4.509 -29.494 1.00 89.38 224 THR A CA 1
ATOM 1726 C C . THR A 1 224 ? 19.218 3.279 -29.315 1.00 89.38 224 THR A C 1
ATOM 1728 O O . THR A 1 224 ? 19.670 2.262 -28.795 1.00 89.38 224 THR A O 1
ATOM 1731 N N . GLU A 1 225 ? 17.943 3.392 -29.701 1.00 91.25 225 GLU A N 1
ATOM 1732 C CA . GLU A 1 225 ? 16.991 2.274 -29.657 1.00 91.25 225 GLU A CA 1
ATOM 1733 C C . GLU A 1 225 ? 17.504 1.129 -30.549 1.00 91.25 225 GLU A C 1
ATOM 1735 O O . GLU A 1 225 ? 17.726 1.324 -31.745 1.00 91.25 225 GLU A O 1
ATOM 1740 N N . ASP A 1 226 ? 17.690 -0.052 -29.959 1.00 90.00 226 ASP A N 1
ATOM 1741 C CA . ASP A 1 226 ? 18.051 -1.288 -30.664 1.00 90.00 226 ASP A CA 1
ATOM 1742 C C . ASP A 1 226 ? 16.799 -2.129 -30.934 1.00 90.00 226 ASP A C 1
ATOM 1744 O O . ASP A 1 226 ? 16.521 -2.539 -32.064 1.00 90.00 226 ASP A O 1
ATOM 1748 N N . LYS A 1 227 ? 15.993 -2.353 -29.888 1.00 89.50 227 LYS A N 1
ATOM 1749 C CA . LYS A 1 227 ? 14.789 -3.185 -29.963 1.00 89.50 227 LYS A CA 1
ATOM 1750 C C . LYS A 1 227 ? 13.643 -2.608 -29.159 1.00 89.50 227 LYS A C 1
ATOM 1752 O O . LYS A 1 227 ? 13.832 -1.965 -28.131 1.00 89.50 227 LYS A O 1
ATOM 1757 N N . LYS A 1 228 ? 12.431 -2.935 -29.601 1.00 91.44 228 LYS A N 1
ATOM 1758 C CA . LYS A 1 228 ? 11.191 -2.521 -28.955 1.00 91.44 228 LYS A CA 1
ATOM 1759 C C . LYS A 1 228 ? 10.130 -3.604 -29.038 1.00 91.44 228 LYS A C 1
ATOM 1761 O O . LYS A 1 228 ? 9.760 -4.031 -30.129 1.00 91.44 228 LYS A O 1
ATOM 1766 N N . GLY A 1 229 ? 9.620 -3.997 -27.879 1.00 90.56 229 GLY A N 1
ATOM 1767 C CA . GLY A 1 229 ? 8.499 -4.914 -27.716 1.00 90.56 229 GLY A CA 1
ATOM 1768 C C . GLY A 1 229 ? 7.280 -4.207 -27.129 1.00 90.56 229 GLY A C 1
ATOM 1769 O O . GLY A 1 229 ? 7.411 -3.249 -26.363 1.00 90.56 229 GLY A O 1
ATOM 1770 N N . LYS A 1 230 ? 6.088 -4.678 -27.503 1.00 93.50 230 LYS A N 1
ATOM 1771 C CA . LYS A 1 230 ? 4.819 -4.291 -26.881 1.00 93.50 230 LYS A CA 1
ATOM 1772 C C . LYS A 1 230 ? 3.987 -5.533 -26.618 1.00 93.50 230 LYS A C 1
ATOM 1774 O O . LYS A 1 230 ? 3.739 -6.296 -27.548 1.00 93.50 230 LYS A O 1
ATOM 1779 N N . PHE A 1 231 ? 3.521 -5.672 -25.387 1.00 93.25 231 PHE A N 1
ATOM 1780 C CA . PHE A 1 231 ? 2.860 -6.871 -24.896 1.00 93.25 231 PHE A CA 1
ATOM 1781 C C . PHE A 1 231 ? 1.529 -6.471 -24.246 1.00 93.25 231 PHE A C 1
ATOM 1783 O O . PHE A 1 231 ? 1.521 -5.960 -23.122 1.00 93.25 231 PHE A O 1
ATOM 1790 N N . PRO A 1 232 ? 0.405 -6.581 -24.976 1.00 95.50 232 PRO A N 1
ATOM 1791 C CA . PRO A 1 232 ? -0.909 -6.258 -24.440 1.00 95.50 232 PRO A CA 1
ATOM 1792 C C . PRO A 1 232 ? -1.428 -7.365 -23.518 1.00 95.50 232 PRO A C 1
ATOM 1794 O O . PRO A 1 232 ? -1.038 -8.531 -23.621 1.00 95.50 232 PRO A O 1
ATOM 1797 N N . GLY A 1 233 ? -2.349 -6.991 -22.636 1.00 94.69 233 GLY A N 1
ATOM 1798 C CA . GLY A 1 233 ? -3.022 -7.940 -21.766 1.00 94.69 233 GLY A CA 1
ATOM 1799 C C . GLY A 1 233 ? -4.130 -7.320 -20.925 1.00 94.69 233 GLY A C 1
ATOM 1800 O O . GLY A 1 233 ? -4.586 -6.191 -21.150 1.00 94.69 233 GLY A O 1
ATOM 1801 N N . LYS A 1 234 ? -4.573 -8.082 -19.928 1.00 93.44 234 LYS A N 1
ATOM 1802 C CA . LYS A 1 234 ? -5.606 -7.694 -18.964 1.00 93.44 234 LYS A CA 1
ATOM 1803 C C . LYS A 1 234 ? -5.037 -7.606 -17.563 1.00 93.44 234 LYS A C 1
ATOM 1805 O O . LYS A 1 234 ? -4.147 -8.366 -17.197 1.00 93.44 234 LYS A O 1
ATOM 1810 N N . THR A 1 235 ? -5.586 -6.688 -16.779 1.00 92.44 235 THR A N 1
ATOM 1811 C CA . THR A 1 235 ? -5.249 -6.566 -15.366 1.00 92.44 235 THR A CA 1
ATOM 1812 C C . THR A 1 235 ? -6.329 -7.177 -14.495 1.00 92.44 235 THR A C 1
ATOM 1814 O O . THR A 1 235 ? -7.523 -6.934 -14.689 1.00 92.44 235 THR A O 1
ATOM 1817 N N . VAL A 1 236 ? -5.900 -7.927 -13.486 1.00 88.62 236 VAL A N 1
ATOM 1818 C CA . VAL A 1 236 ? -6.754 -8.369 -12.386 1.00 88.62 236 VAL A CA 1
ATOM 1819 C C . VAL A 1 236 ? -6.159 -7.813 -11.104 1.00 88.62 236 VAL A C 1
ATOM 1821 O O . VAL A 1 236 ? -5.060 -8.181 -10.706 1.00 88.62 236 VAL A O 1
ATOM 1824 N N . ILE A 1 237 ? -6.872 -6.883 -10.475 1.00 86.25 237 ILE A N 1
ATOM 1825 C CA . ILE A 1 237 ? -6.449 -6.314 -9.195 1.00 86.25 237 ILE A CA 1
ATOM 1826 C C . ILE A 1 237 ? -7.031 -7.180 -8.084 1.00 86.25 237 ILE A C 1
ATOM 1828 O O . ILE A 1 237 ? -8.245 -7.394 -8.028 1.00 86.25 237 ILE A O 1
ATOM 1832 N N . GLY A 1 238 ? -6.148 -7.707 -7.247 1.00 82.50 238 GLY A N 1
ATOM 1833 C CA . GLY A 1 238 ? -6.490 -8.535 -6.105 1.00 82.50 238 GLY A CA 1
ATOM 1834 C C . GLY A 1 238 ? -6.710 -7.709 -4.842 1.00 82.50 238 GLY A C 1
ATOM 1835 O O . GLY A 1 238 ? -7.155 -6.561 -4.873 1.00 82.50 238 GLY A O 1
ATOM 1836 N N . LYS A 1 239 ? -6.438 -8.332 -3.698 1.00 80.38 239 LYS A N 1
ATOM 1837 C CA . LYS A 1 239 ? -6.598 -7.699 -2.386 1.00 80.38 239 LYS A CA 1
ATOM 1838 C C . LYS A 1 239 ? -5.369 -6.874 -2.007 1.00 80.38 239 LYS A C 1
ATOM 1840 O O . LYS A 1 239 ? -4.265 -7.098 -2.499 1.00 80.38 239 LYS A O 1
ATOM 1845 N N . THR A 1 240 ? -5.572 -5.964 -1.068 1.00 82.44 240 THR A N 1
ATOM 1846 C CA . THR A 1 240 ? -4.493 -5.318 -0.322 1.00 82.44 240 THR A CA 1
ATOM 1847 C C . THR A 1 240 ? -3.888 -6.321 0.663 1.00 82.44 240 THR A C 1
ATOM 1849 O O . THR A 1 240 ? -4.621 -7.080 1.302 1.00 82.44 240 THR A O 1
ATOM 1852 N N . VAL A 1 241 ? -2.565 -6.339 0.782 1.00 80.88 241 VAL A N 1
ATOM 1853 C CA . VAL A 1 241 ? -1.801 -7.219 1.672 1.00 80.88 241 VAL A CA 1
ATOM 1854 C C . VAL A 1 241 ? -0.726 -6.425 2.409 1.00 80.88 241 VAL A C 1
ATOM 1856 O O . VAL A 1 241 ? -0.212 -5.429 1.897 1.00 80.88 241 VAL A O 1
ATOM 1859 N N . SER A 1 242 ? -0.382 -6.880 3.611 1.00 82.19 242 SER A N 1
ATOM 1860 C CA . SER A 1 242 ? 0.859 -6.482 4.275 1.00 82.19 242 SER A CA 1
ATOM 1861 C C . SER A 1 242 ? 1.993 -7.360 3.763 1.00 82.19 242 SER A C 1
ATOM 1863 O O . SER A 1 242 ? 1.840 -8.581 3.711 1.00 82.19 242 SER A O 1
ATOM 1865 N N . THR A 1 243 ? 3.097 -6.741 3.369 1.00 84.00 243 THR A N 1
ATOM 1866 C CA . THR A 1 243 ? 4.289 -7.430 2.868 1.00 84.00 243 THR A CA 1
ATOM 1867 C C . THR A 1 243 ? 5.265 -7.750 4.006 1.00 84.00 243 THR A C 1
ATOM 1869 O O . THR A 1 243 ? 5.187 -7.153 5.083 1.00 84.00 243 THR A O 1
ATOM 1872 N N . ASP A 1 244 ? 6.188 -8.691 3.787 1.00 81.88 244 ASP A N 1
ATOM 1873 C CA . ASP A 1 244 ? 7.175 -9.134 4.791 1.00 81.88 244 ASP A CA 1
ATOM 1874 C C . ASP A 1 244 ? 8.123 -8.003 5.235 1.00 81.88 244 ASP A C 1
ATOM 1876 O O . ASP A 1 244 ? 8.585 -7.967 6.376 1.00 81.88 244 ASP A O 1
ATOM 1880 N N . ASP A 1 245 ? 8.380 -7.052 4.340 1.00 76.75 245 ASP A N 1
ATOM 1881 C CA . ASP A 1 245 ? 9.137 -5.815 4.549 1.00 76.75 245 ASP A CA 1
ATOM 1882 C C . ASP A 1 245 ? 8.301 -4.691 5.203 1.00 76.75 245 ASP A C 1
ATOM 1884 O O . ASP A 1 245 ? 8.808 -3.604 5.479 1.00 76.75 245 ASP A O 1
ATOM 1888 N N . GLY A 1 246 ? 7.042 -4.972 5.557 1.00 74.81 246 GLY A N 1
ATOM 1889 C CA . GLY A 1 246 ? 6.192 -4.101 6.370 1.00 74.81 246 GLY A CA 1
ATOM 1890 C C . GLY A 1 246 ? 5.414 -3.044 5.588 1.00 74.81 246 GLY A C 1
ATOM 1891 O O . GLY A 1 246 ? 4.832 -2.151 6.211 1.00 74.81 246 GLY A O 1
ATOM 1892 N N . PHE A 1 247 ? 5.369 -3.142 4.258 1.00 76.81 247 PHE A N 1
ATOM 1893 C CA . PHE A 1 247 ? 4.584 -2.244 3.421 1.00 76.81 247 PHE A CA 1
ATOM 1894 C C . PHE A 1 247 ? 3.132 -2.694 3.293 1.00 76.81 247 PHE A C 1
ATOM 1896 O O . PHE A 1 247 ? 2.775 -3.860 3.459 1.00 76.81 247 PHE A O 1
ATOM 1903 N N . THR A 1 248 ? 2.272 -1.745 2.937 1.00 77.88 248 THR A N 1
ATOM 1904 C CA . THR A 1 248 ? 0.942 -2.035 2.396 1.00 77.88 248 THR A CA 1
ATOM 1905 C C . THR A 1 248 ? 1.019 -2.054 0.872 1.00 77.88 248 THR A C 1
ATOM 1907 O O . THR A 1 248 ? 1.272 -1.021 0.254 1.00 77.88 248 THR A O 1
ATOM 1910 N N . ALA A 1 249 ? 0.775 -3.213 0.262 1.00 87.12 249 ALA A N 1
ATOM 1911 C CA . ALA A 1 249 ? 0.775 -3.394 -1.188 1.00 87.12 249 ALA A CA 1
ATOM 1912 C C . ALA A 1 249 ? -0.563 -3.962 -1.675 1.00 87.12 249 ALA A C 1
ATOM 1914 O O . ALA A 1 249 ? -1.371 -4.460 -0.897 1.00 87.12 249 ALA A O 1
ATOM 1915 N N . THR A 1 250 ? -0.810 -3.895 -2.978 1.00 88.69 250 THR A N 1
ATOM 1916 C CA . THR A 1 250 ? -1.964 -4.513 -3.635 1.00 88.69 250 THR A CA 1
ATOM 1917 C C . THR A 1 250 ? -1.489 -5.604 -4.583 1.00 88.69 250 THR A C 1
ATOM 1919 O O . THR A 1 250 ? -0.531 -5.425 -5.335 1.00 88.69 250 THR A O 1
ATOM 1922 N N . GLU A 1 251 ? -2.167 -6.746 -4.554 1.00 90.75 251 GLU A N 1
ATOM 1923 C CA . GLU A 1 251 ? -1.959 -7.817 -5.521 1.00 90.75 251 GLU A CA 1
ATOM 1924 C C . GLU A 1 251 ? -2.387 -7.362 -6.926 1.00 90.75 251 GLU A C 1
ATOM 1926 O O . GLU A 1 251 ? -3.482 -6.829 -7.113 1.00 90.75 251 GLU A O 1
ATOM 1931 N N . LEU A 1 252 ? -1.550 -7.600 -7.932 1.00 92.88 252 LEU A N 1
ATOM 1932 C CA . LEU A 1 252 ? -1.865 -7.317 -9.333 1.00 92.88 252 LEU A CA 1
ATOM 1933 C C . LEU A 1 252 ? -1.459 -8.500 -10.197 1.00 92.88 252 LEU A C 1
ATOM 1935 O O . LEU A 1 252 ? -0.310 -8.920 -10.146 1.00 92.88 252 LEU A O 1
ATOM 1939 N N . ASP A 1 253 ? -2.380 -9.003 -11.009 1.00 92.56 253 ASP A N 1
ATOM 1940 C CA . ASP A 1 253 ? -2.073 -10.002 -12.028 1.00 92.56 253 ASP A CA 1
ATOM 1941 C C . ASP A 1 253 ? -2.135 -9.366 -13.413 1.00 92.56 253 ASP A C 1
ATOM 1943 O O . ASP A 1 253 ? -3.103 -8.679 -13.761 1.00 92.56 253 ASP A O 1
ATOM 1947 N N . LEU A 1 254 ? -1.081 -9.591 -14.193 1.00 92.88 254 LEU A N 1
ATOM 1948 C CA . LEU A 1 254 ? -0.962 -9.179 -15.583 1.00 92.88 254 LEU A CA 1
ATOM 1949 C C . LEU A 1 254 ? -1.122 -10.405 -16.474 1.00 92.88 254 LEU A C 1
ATOM 1951 O O . LEU A 1 254 ? -0.188 -11.182 -16.658 1.00 92.88 254 LEU A O 1
ATOM 1955 N N . GLU A 1 255 ? -2.317 -10.589 -17.020 1.00 92.69 255 GLU A N 1
ATOM 1956 C CA . GLU A 1 255 ? -2.617 -11.661 -17.964 1.00 92.69 255 GLU A CA 1
ATOM 1957 C C . GLU A 1 255 ? -2.276 -11.193 -19.379 1.00 92.69 255 GLU A C 1
ATOM 1959 O O . GLU A 1 255 ? -3.056 -10.471 -20.006 1.00 92.69 255 GLU A O 1
ATOM 1964 N N . PHE A 1 256 ? -1.103 -11.575 -19.879 1.00 91.62 256 PHE A N 1
ATOM 1965 C CA . PHE A 1 256 ? -0.676 -11.251 -21.236 1.00 91.62 256 PHE A CA 1
ATOM 1966 C C . PHE A 1 256 ? -1.506 -12.030 -22.256 1.00 91.62 256 PHE A C 1
ATOM 1968 O O . PHE A 1 256 ? -1.762 -13.225 -22.080 1.00 91.62 256 PHE A O 1
ATOM 1975 N N . ASP A 1 257 ? -1.877 -11.371 -23.356 1.00 91.50 257 ASP A N 1
ATOM 1976 C CA . ASP A 1 257 ? -2.609 -12.021 -24.452 1.00 91.50 257 ASP A CA 1
ATOM 1977 C C . ASP A 1 257 ? -1.806 -13.207 -25.026 1.00 91.50 257 ASP A C 1
ATOM 1979 O O . ASP A 1 257 ? -2.368 -14.238 -25.401 1.00 91.50 257 ASP A O 1
ATOM 1983 N N . GLU A 1 258 ? -0.476 -13.075 -25.028 1.00 84.94 258 GLU A N 1
ATOM 1984 C CA . GLU A 1 258 ? 0.494 -14.080 -25.453 1.00 84.94 258 GLU A CA 1
ATOM 1985 C C . GLU A 1 258 ? 1.631 -14.134 -24.417 1.00 84.94 258 GLU A C 1
ATOM 1987 O O . GLU A 1 258 ? 2.556 -13.331 -24.477 1.00 84.94 258 GLU A O 1
ATOM 1992 N N . GLY A 1 259 ? 1.571 -15.036 -23.430 1.00 71.19 259 GLY A N 1
ATOM 1993 C CA . GLY A 1 259 ? 2.670 -15.153 -22.450 1.00 71.19 259 GLY A CA 1
ATOM 1994 C C . GLY A 1 259 ? 2.318 -15.707 -21.071 1.00 71.19 259 GLY A C 1
ATOM 1995 O O . GLY A 1 259 ? 3.220 -15.996 -20.291 1.00 71.19 259 GLY A O 1
ATOM 1996 N N . GLY A 1 260 ? 1.033 -15.922 -20.778 1.00 83.19 260 GLY A N 1
ATOM 1997 C CA . GLY A 1 260 ? 0.589 -16.368 -19.456 1.00 83.19 260 GLY A CA 1
ATOM 1998 C C . GLY A 1 260 ? 0.316 -15.192 -18.520 1.00 83.19 260 GLY A C 1
ATOM 1999 O O . GLY A 1 260 ? 0.087 -14.074 -18.976 1.00 83.19 260 GLY A O 1
ATOM 2000 N N . ALA A 1 261 ? 0.281 -15.459 -17.215 1.00 86.19 261 ALA A N 1
ATOM 2001 C CA . ALA A 1 261 ? -0.019 -14.454 -16.201 1.00 86.19 261 ALA A CA 1
ATOM 2002 C C . ALA A 1 261 ? 1.202 -14.187 -15.317 1.00 86.19 261 ALA A C 1
ATOM 2004 O O . ALA A 1 261 ? 1.788 -15.130 -14.785 1.00 86.19 261 ALA A O 1
ATOM 2005 N N . GLU A 1 262 ? 1.543 -12.916 -15.124 1.00 90.31 262 GLU A N 1
ATOM 2006 C CA . GLU A 1 262 ? 2.494 -12.487 -14.096 1.00 90.31 262 GLU A CA 1
ATOM 2007 C C . GLU A 1 262 ? 1.749 -12.061 -12.841 1.00 90.31 262 GLU A C 1
ATOM 2009 O O . GLU A 1 262 ? 0.721 -11.394 -12.931 1.00 90.31 262 GLU A O 1
ATOM 2014 N N . LYS A 1 263 ? 2.280 -12.425 -11.672 1.00 91.44 263 LYS A N 1
ATOM 2015 C CA . LYS A 1 263 ? 1.699 -12.074 -10.376 1.00 91.44 263 LYS A CA 1
ATOM 2016 C C . LYS A 1 263 ? 2.621 -11.110 -9.660 1.00 91.44 263 LYS A C 1
ATOM 2018 O O . LYS A 1 263 ? 3.770 -11.419 -9.370 1.00 91.44 263 LYS A O 1
ATOM 2023 N N . LEU A 1 264 ? 2.096 -9.943 -9.344 1.00 92.88 264 LEU A N 1
ATOM 2024 C CA . LEU A 1 264 ? 2.846 -8.802 -8.852 1.00 92.88 264 LEU A CA 1
ATOM 2025 C C . LEU A 1 264 ? 2.315 -8.344 -7.495 1.00 92.88 264 LEU A C 1
ATOM 2027 O O . LEU A 1 264 ? 1.163 -8.606 -7.131 1.00 92.88 264 LEU A O 1
ATOM 2031 N N . LEU A 1 265 ? 3.145 -7.597 -6.781 1.00 92.56 265 LEU A N 1
ATOM 2032 C CA . LEU A 1 265 ? 2.701 -6.665 -5.753 1.00 92.56 265 LEU A CA 1
ATOM 2033 C C . LEU A 1 265 ? 3.001 -5.253 -6.228 1.00 92.56 265 LEU A C 1
ATOM 2035 O O . LEU A 1 265 ? 4.067 -5.006 -6.790 1.00 92.56 265 LEU A O 1
ATOM 2039 N N . TYR A 1 266 ? 2.082 -4.322 -5.992 1.00 92.75 266 TYR A N 1
ATOM 2040 C CA . TYR A 1 266 ? 2.347 -2.916 -6.257 1.00 92.75 266 TYR A CA 1
ATOM 2041 C C . TYR A 1 266 ? 1.912 -2.006 -5.118 1.00 92.75 266 TYR A C 1
ATOM 2043 O O . TYR A 1 266 ? 0.953 -2.288 -4.401 1.00 92.75 266 TYR A O 1
ATOM 2051 N N . ALA A 1 267 ? 2.598 -0.876 -5.001 1.00 89.94 267 ALA A N 1
ATOM 2052 C CA . ALA A 1 267 ? 2.206 0.234 -4.151 1.00 89.94 267 ALA A CA 1
ATOM 2053 C C . ALA A 1 267 ? 2.347 1.542 -4.932 1.00 89.94 267 ALA A C 1
ATOM 2055 O O . ALA A 1 267 ? 3.296 1.733 -5.694 1.00 89.94 267 ALA A O 1
ATOM 2056 N N . THR A 1 268 ? 1.395 2.451 -4.750 1.00 86.50 268 THR A N 1
ATOM 2057 C CA . THR A 1 268 ? 1.454 3.803 -5.314 1.00 86.50 268 THR A CA 1
ATOM 2058 C C . THR A 1 268 ? 1.910 4.789 -4.249 1.00 86.50 268 THR A C 1
ATOM 2060 O O . THR A 1 268 ? 1.496 4.693 -3.097 1.00 86.50 268 THR A O 1
ATOM 2063 N N . THR A 1 269 ? 2.728 5.761 -4.634 1.00 84.50 269 THR A N 1
ATOM 2064 C CA . THR A 1 269 ? 3.188 6.846 -3.757 1.00 84.50 269 THR A CA 1
ATOM 2065 C C . THR A 1 269 ? 3.383 8.134 -4.564 1.00 84.50 269 THR A C 1
ATOM 2067 O O . THR A 1 269 ? 3.095 8.184 -5.763 1.00 84.50 269 THR A O 1
ATOM 2070 N N . LYS A 1 270 ? 3.895 9.183 -3.920 1.00 82.06 270 LYS A N 1
ATOM 2071 C CA . LYS A 1 270 ? 4.409 10.384 -4.579 1.00 82.06 270 LYS A CA 1
ATOM 2072 C C . LYS A 1 270 ? 5.916 10.505 -4.370 1.00 82.06 270 LYS A C 1
ATOM 2074 O O . LYS A 1 270 ? 6.424 10.196 -3.300 1.00 82.06 270 LYS A O 1
ATOM 2079 N N . THR A 1 271 ? 6.630 10.976 -5.387 1.00 78.00 271 THR A N 1
ATOM 2080 C CA . THR A 1 271 ? 8.028 11.406 -5.251 1.00 78.00 271 THR A CA 1
ATOM 2081 C C . THR A 1 271 ? 8.121 12.657 -4.372 1.00 78.00 271 THR A C 1
ATOM 2083 O O . THR A 1 271 ? 7.123 13.352 -4.167 1.00 78.00 271 THR A O 1
ATOM 2086 N N . GLU A 1 272 ? 9.331 13.031 -3.943 1.00 73.19 272 GLU A N 1
ATOM 2087 C CA . GLU A 1 272 ? 9.573 14.320 -3.264 1.00 73.19 272 GLU A CA 1
ATOM 2088 C C . GLU A 1 272 ? 9.117 15.527 -4.104 1.00 73.19 272 GLU A C 1
ATOM 2090 O O . GLU A 1 272 ? 8.648 16.533 -3.576 1.00 73.19 272 GLU A O 1
ATOM 2095 N N . SER A 1 273 ? 9.197 15.414 -5.435 1.00 77.12 273 SER A N 1
ATOM 2096 C CA . SER A 1 273 ? 8.688 16.417 -6.379 1.00 77.12 273 SER A CA 1
ATOM 2097 C C . SER A 1 273 ? 7.161 16.391 -6.559 1.00 77.12 273 SER A C 1
ATOM 2099 O O . SER A 1 273 ? 6.620 17.170 -7.344 1.00 77.12 273 SER A O 1
ATOM 2101 N N . GLY A 1 274 ? 6.450 15.512 -5.846 1.00 79.94 274 GLY A N 1
ATOM 2102 C CA . GLY A 1 274 ? 4.994 15.369 -5.873 1.00 79.94 274 GLY A CA 1
ATOM 2103 C C . GLY A 1 274 ? 4.442 14.572 -7.060 1.00 79.94 274 GLY A C 1
ATOM 2104 O O . GLY A 1 274 ? 3.218 14.521 -7.238 1.00 79.94 274 GLY A O 1
ATOM 2105 N N . ARG A 1 275 ? 5.309 13.960 -7.879 1.00 82.56 275 ARG A N 1
ATOM 2106 C CA . ARG A 1 275 ? 4.908 13.138 -9.032 1.00 82.56 275 ARG A CA 1
ATOM 2107 C C . ARG A 1 275 ? 4.390 11.790 -8.555 1.00 82.56 275 ARG A C 1
ATOM 2109 O O . ARG A 1 275 ? 4.966 11.208 -7.646 1.00 82.56 275 ARG A O 1
ATOM 2116 N N . ASP A 1 276 ? 3.347 11.276 -9.196 1.00 87.69 276 ASP A N 1
ATOM 2117 C CA . ASP A 1 276 ? 2.851 9.933 -8.894 1.00 87.69 276 ASP A CA 1
ATOM 2118 C C . ASP A 1 276 ? 3.903 8.884 -9.289 1.00 87.69 276 ASP A C 1
ATOM 2120 O O . ASP A 1 276 ? 4.459 8.924 -10.395 1.00 87.69 276 ASP A O 1
ATOM 2124 N N . ALA A 1 277 ? 4.149 7.943 -8.385 1.00 89.44 277 ALA A N 1
ATOM 2125 C CA . ALA A 1 277 ? 5.062 6.830 -8.566 1.00 89.44 277 ALA A CA 1
ATOM 2126 C C . ALA A 1 277 ? 4.377 5.501 -8.238 1.00 89.44 277 ALA A C 1
ATOM 2128 O O . ALA A 1 277 ? 3.491 5.426 -7.387 1.00 89.44 277 ALA A O 1
ATOM 2129 N N . LEU A 1 278 ? 4.813 4.456 -8.926 1.00 91.31 278 LEU A N 1
ATOM 2130 C CA . LEU A 1 278 ? 4.333 3.092 -8.804 1.00 91.31 278 LEU A CA 1
ATOM 2131 C C . LEU A 1 278 ? 5.543 2.196 -8.539 1.00 91.31 278 LEU A C 1
ATOM 2133 O O . LEU A 1 278 ? 6.402 2.047 -9.406 1.00 91.31 278 LEU A O 1
ATOM 2137 N N . ALA A 1 279 ? 5.614 1.616 -7.347 1.00 90.25 279 ALA A N 1
ATOM 2138 C CA . ALA A 1 279 ? 6.573 0.572 -7.017 1.00 90.25 279 ALA A CA 1
ATOM 2139 C C . ALA A 1 279 ? 5.949 -0.790 -7.319 1.00 90.25 279 ALA A C 1
ATOM 2141 O O . ALA A 1 279 ? 4.820 -1.050 -6.903 1.00 90.25 279 ALA A O 1
ATOM 2142 N N . VAL A 1 280 ? 6.668 -1.643 -8.044 1.00 91.00 280 VAL A N 1
ATOM 2143 C CA . VAL A 1 280 ? 6.197 -2.963 -8.473 1.00 91.00 280 VAL A CA 1
ATOM 2144 C C . VAL A 1 280 ? 7.248 -4.016 -8.154 1.00 91.00 280 VAL A C 1
ATOM 2146 O O . VAL A 1 280 ? 8.357 -3.959 -8.682 1.00 91.00 280 VAL A O 1
ATOM 2149 N N . SER A 1 281 ? 6.860 -5.009 -7.363 1.00 90.50 281 SER A N 1
ATOM 2150 C CA . SER A 1 281 ? 7.599 -6.256 -7.173 1.00 90.50 281 SER A CA 1
ATOM 2151 C C . SER A 1 281 ? 6.989 -7.340 -8.060 1.00 90.50 281 SER A C 1
ATOM 2153 O O . SER A 1 281 ? 5.760 -7.433 -8.181 1.00 90.50 281 SER A O 1
ATOM 2155 N N . ARG A 1 282 ? 7.833 -8.130 -8.731 1.00 86.50 282 ARG A N 1
ATOM 2156 C CA . ARG A 1 282 ? 7.411 -9.114 -9.740 1.00 86.50 282 ARG A CA 1
ATOM 2157 C C . ARG A 1 282 ? 7.616 -10.549 -9.266 1.00 86.50 282 ARG A C 1
ATOM 2159 O O . ARG A 1 282 ? 8.515 -10.786 -8.473 1.00 86.50 282 ARG A O 1
ATOM 2166 N N . THR A 1 283 ? 6.767 -11.455 -9.769 1.00 80.56 283 THR A N 1
ATOM 2167 C CA . THR A 1 283 ? 6.780 -12.917 -9.558 1.00 80.56 283 THR A CA 1
ATOM 2168 C C . THR A 1 283 ? 8.188 -13.497 -9.464 1.00 80.56 283 THR A C 1
ATOM 2170 O O . THR A 1 283 ? 9.040 -13.068 -10.230 1.00 80.56 283 THR A O 1
ATOM 2173 N N . THR A 1 284 ? 8.383 -14.478 -8.580 1.00 65.50 284 THR A N 1
ATOM 2174 C CA . THR A 1 284 ? 9.622 -15.266 -8.460 1.00 65.50 284 THR A CA 1
ATOM 2175 C C . THR A 1 284 ? 9.691 -16.391 -9.500 1.00 65.50 284 THR A C 1
ATOM 2177 O O . THR A 1 284 ? 8.665 -16.760 -10.080 1.00 65.50 284 THR A O 1
ATOM 2180 N N . GLU A 1 285 ? 10.869 -17.013 -9.664 1.00 67.00 285 GLU A N 1
ATOM 2181 C CA . GLU A 1 285 ? 11.139 -18.065 -10.670 1.00 67.00 285 GLU A CA 1
ATOM 2182 C C . GLU A 1 285 ? 10.129 -19.233 -10.668 1.00 67.00 285 GLU A C 1
ATOM 2184 O O . GLU A 1 285 ? 9.909 -19.892 -11.687 1.00 67.00 285 GLU A O 1
ATOM 2189 N N . ASP A 1 286 ? 9.494 -19.505 -9.526 1.00 73.44 286 ASP A N 1
ATOM 2190 C CA . ASP A 1 286 ? 8.492 -20.560 -9.349 1.00 73.44 286 ASP A CA 1
ATOM 2191 C C . ASP A 1 286 ? 7.056 -20.146 -9.742 1.00 73.44 286 ASP A C 1
ATOM 2193 O O . ASP A 1 286 ? 6.123 -20.950 -9.641 1.00 73.44 286 ASP A O 1
ATOM 2197 N N . GLY A 1 287 ? 6.856 -18.908 -10.203 1.00 80.19 287 GLY A N 1
ATOM 2198 C CA . GLY A 1 287 ? 5.552 -18.350 -10.561 1.00 80.19 287 GLY A CA 1
ATOM 2199 C C . GLY A 1 287 ? 4.683 -17.965 -9.356 1.00 80.19 287 GLY A C 1
ATOM 2200 O O . GLY A 1 287 ? 3.474 -17.728 -9.513 1.00 80.19 287 GLY A O 1
ATOM 2201 N N . SER A 1 288 ? 5.259 -17.928 -8.150 1.00 85.69 288 SER A N 1
ATOM 2202 C CA . SER A 1 288 ? 4.569 -17.474 -6.945 1.00 85.69 288 SER A CA 1
ATOM 2203 C C . SER A 1 288 ? 4.603 -15.949 -6.809 1.00 85.69 288 SER A C 1
ATOM 2205 O O . SER A 1 288 ? 5.508 -15.262 -7.283 1.00 85.69 288 SER A O 1
ATOM 2207 N N . ARG A 1 289 ? 3.542 -15.390 -6.212 1.00 90.69 289 ARG A N 1
ATOM 2208 C CA . ARG A 1 289 ? 3.470 -13.945 -5.977 1.00 90.69 289 ARG A CA 1
ATOM 2209 C C . ARG A 1 289 ? 4.551 -13.567 -4.952 1.00 90.69 289 ARG A C 1
ATOM 2211 O O . ARG A 1 289 ? 4.658 -14.280 -3.953 1.00 90.69 289 ARG A O 1
ATOM 2218 N N . PRO A 1 290 ? 5.271 -12.448 -5.133 1.00 89.50 290 PRO A N 1
ATOM 2219 C CA . PRO A 1 290 ? 6.214 -11.969 -4.130 1.00 89.50 290 PRO A CA 1
ATOM 2220 C C . PRO A 1 290 ? 5.524 -11.740 -2.790 1.00 89.50 290 PRO A C 1
ATOM 2222 O O . PRO A 1 290 ? 4.360 -11.336 -2.751 1.00 89.50 290 PRO A O 1
ATOM 2225 N N . THR A 1 291 ? 6.249 -11.968 -1.699 1.00 87.12 291 THR A N 1
ATOM 2226 C CA . THR A 1 291 ? 5.804 -11.624 -0.339 1.00 87.12 291 THR A CA 1
ATOM 2227 C C . THR A 1 291 ? 6.378 -10.289 0.142 1.00 87.12 291 THR A C 1
ATOM 2229 O O . THR A 1 291 ? 5.916 -9.748 1.142 1.00 87.12 291 THR A O 1
ATOM 2232 N N . SER A 1 292 ? 7.341 -9.733 -0.601 1.00 87.06 292 SER A N 1
ATOM 2233 C CA . SER A 1 292 ? 8.063 -8.486 -0.330 1.00 87.06 292 SER A CA 1
ATOM 2234 C C . SER A 1 292 ? 7.880 -7.500 -1.487 1.00 87.06 292 SER A C 1
ATOM 2236 O O . SER A 1 292 ? 7.791 -7.917 -2.651 1.00 87.06 292 SER A O 1
ATOM 2238 N N . LEU A 1 293 ? 7.820 -6.198 -1.184 1.00 82.62 293 LEU A N 1
ATOM 2239 C CA . LEU A 1 293 ? 7.846 -5.154 -2.211 1.00 82.62 293 LEU A CA 1
ATOM 2240 C C . LEU A 1 293 ? 9.282 -4.889 -2.690 1.00 82.62 293 LEU A C 1
ATOM 2242 O O . LEU A 1 293 ? 9.473 -4.451 -3.820 1.00 82.62 293 LEU A O 1
ATOM 2246 N N . GLU A 1 294 ? 10.285 -5.203 -1.874 1.00 80.94 294 GLU A N 1
ATOM 2247 C CA . GLU A 1 294 ? 11.692 -5.170 -2.264 1.00 80.94 294 GLU A CA 1
ATOM 2248 C C . GLU A 1 294 ? 12.181 -6.512 -2.847 1.00 80.94 294 GLU A C 1
ATOM 2250 O O . GLU A 1 294 ? 11.895 -7.565 -2.262 1.00 80.94 294 GLU A O 1
ATOM 2255 N N . PRO A 1 295 ? 12.957 -6.499 -3.953 1.00 75.50 295 PRO A N 1
ATOM 2256 C CA . PRO A 1 295 ? 13.321 -5.332 -4.769 1.00 75.50 295 PRO A CA 1
ATOM 2257 C C . PRO A 1 295 ? 12.154 -4.836 -5.647 1.00 75.50 295 PRO A C 1
ATOM 2259 O O . PRO A 1 295 ? 11.410 -5.630 -6.222 1.00 75.50 295 PRO A O 1
ATOM 2262 N N . ALA A 1 296 ? 12.031 -3.510 -5.795 1.00 80.19 296 ALA A N 1
ATOM 2263 C CA . ALA A 1 296 ? 10.954 -2.879 -6.560 1.00 80.19 296 ALA A CA 1
ATOM 2264 C C . ALA A 1 296 ? 11.456 -2.224 -7.853 1.00 80.19 296 ALA A C 1
ATOM 2266 O O . ALA A 1 296 ? 12.410 -1.445 -7.853 1.00 80.19 296 ALA A O 1
ATOM 2267 N N . PHE A 1 297 ? 10.715 -2.418 -8.942 1.00 86.44 297 PHE A N 1
ATOM 2268 C CA . PHE A 1 297 ? 10.770 -1.516 -10.086 1.00 86.44 297 PHE A CA 1
ATOM 2269 C C . PHE A 1 297 ? 9.934 -0.277 -9.803 1.00 86.44 297 PHE A C 1
ATOM 2271 O O . PHE A 1 297 ? 8.761 -0.370 -9.444 1.00 86.44 297 PHE A O 1
ATOM 2278 N N . VAL A 1 298 ? 10.528 0.887 -10.027 1.00 87.94 298 VAL A N 1
ATOM 2279 C CA . VAL A 1 298 ? 9.874 2.177 -9.846 1.00 87.94 298 VAL A CA 1
ATOM 2280 C C . VAL A 1 298 ? 9.472 2.750 -11.199 1.00 87.94 298 VAL A C 1
ATOM 2282 O O . VAL A 1 298 ? 10.324 3.010 -12.050 1.00 87.94 298 VAL A O 1
ATOM 2285 N N . TYR A 1 299 ? 8.179 3.007 -11.366 1.00 91.69 299 TYR A N 1
ATOM 2286 C CA . TYR A 1 299 ? 7.615 3.688 -12.524 1.00 91.69 299 TYR A CA 1
ATOM 2287 C C . TYR A 1 299 ? 7.086 5.056 -12.109 1.00 91.69 299 TYR A C 1
ATOM 2289 O O . TYR A 1 299 ? 6.438 5.203 -11.077 1.00 91.69 299 TYR A O 1
ATOM 2297 N N . LEU A 1 300 ? 7.317 6.061 -12.941 1.00 91.56 300 LEU A N 1
ATOM 2298 C CA . LEU A 1 300 ? 6.791 7.404 -12.765 1.00 91.56 300 LEU A CA 1
ATOM 2299 C C . LEU A 1 300 ? 5.653 7.635 -13.745 1.00 91.56 300 LEU A C 1
ATOM 2301 O O . LEU A 1 300 ? 5.778 7.361 -14.946 1.00 91.56 300 LEU A O 1
ATOM 2305 N N . ARG A 1 301 ? 4.555 8.197 -13.242 1.00 92.81 301 ARG A N 1
ATOM 2306 C CA . ARG A 1 301 ? 3.421 8.549 -14.088 1.00 92.81 301 ARG A CA 1
ATOM 2307 C C . ARG A 1 301 ? 3.840 9.611 -15.096 1.00 92.81 301 ARG A C 1
ATOM 2309 O O . ARG A 1 301 ? 4.460 10.627 -14.753 1.00 92.81 301 ARG A O 1
ATOM 2316 N N . GLN A 1 302 ? 3.489 9.373 -16.348 1.00 90.06 302 GLN A N 1
ATOM 2317 C CA . GLN A 1 302 ? 3.586 10.358 -17.409 1.00 90.06 302 GLN A CA 1
ATOM 2318 C C . GLN A 1 302 ? 2.335 11.233 -17.344 1.00 90.06 302 GLN A C 1
ATOM 2320 O O . GLN A 1 302 ? 1.217 10.726 -17.268 1.00 90.06 302 GLN A O 1
ATOM 2325 N N . GLY A 1 303 ? 2.508 12.555 -17.342 1.00 79.38 303 GLY A N 1
ATOM 2326 C CA . GLY A 1 303 ? 1.362 13.461 -17.424 1.00 79.38 303 GLY A CA 1
ATOM 2327 C C . GLY A 1 303 ? 0.603 13.287 -18.746 1.00 79.38 303 GLY A C 1
ATOM 2328 O O . GLY A 1 303 ? 1.166 12.805 -19.727 1.00 79.38 303 GLY A O 1
ATOM 2329 N N . ASP A 1 304 ? -0.640 13.775 -18.815 1.00 63.19 304 ASP A N 1
ATOM 2330 C CA . ASP A 1 304 ? -1.515 13.726 -20.009 1.00 63.19 304 ASP A CA 1
ATOM 2331 C C . ASP A 1 304 ? -0.957 14.443 -21.262 1.00 63.19 304 ASP A C 1
ATOM 2333 O O . ASP A 1 304 ? -1.606 14.521 -22.313 1.00 63.19 304 ASP A O 1
ATOM 2337 N N . SER A 1 305 ? 0.255 14.995 -21.180 1.00 47.16 305 SER A N 1
ATOM 2338 C CA . SER A 1 305 ? 0.958 15.562 -22.319 1.00 47.16 305 SER A CA 1
ATOM 2339 C C . SER A 1 305 ? 1.373 14.431 -23.255 1.00 47.16 305 SER A C 1
ATOM 2341 O O . SER A 1 305 ? 2.371 13.750 -23.029 1.00 47.16 305 SER A O 1
ATOM 2343 N N . LYS A 1 306 ? 0.569 14.215 -24.305 1.00 45.31 306 LYS A N 1
ATOM 2344 C CA . LYS A 1 306 ? 0.842 13.279 -25.404 1.00 45.31 306 LYS A CA 1
ATOM 2345 C C . LYS A 1 306 ? 2.335 13.246 -25.722 1.00 45.31 306 LYS A C 1
ATOM 2347 O O . LYS A 1 306 ? 2.874 14.212 -26.264 1.00 45.31 306 LYS A O 1
ATOM 2352 N N . ARG A 1 307 ? 2.970 12.106 -25.445 1.00 48.59 307 ARG A N 1
ATOM 2353 C CA . ARG A 1 307 ? 4.331 11.803 -25.883 1.00 48.59 307 ARG A CA 1
ATOM 2354 C C . ARG A 1 307 ? 4.354 11.904 -27.408 1.00 48.59 307 ARG A C 1
ATOM 2356 O O . ARG A 1 307 ? 3.832 11.042 -28.114 1.00 48.59 307 ARG A O 1
ATOM 2363 N N . SER A 1 308 ? 4.869 13.019 -27.919 1.00 38.53 308 SER A N 1
ATOM 2364 C CA . SER A 1 308 ? 5.226 13.143 -29.328 1.00 38.53 308 SER A CA 1
ATOM 2365 C C . SER A 1 308 ? 6.208 12.017 -29.624 1.00 38.53 308 SER A C 1
ATOM 2367 O O . SER A 1 308 ? 7.164 11.832 -28.877 1.00 38.53 308 SER A O 1
ATOM 2369 N N . SER A 1 309 ? 5.997 11.267 -30.701 1.00 41.62 309 SER A N 1
ATOM 2370 C CA . SER A 1 309 ? 6.879 10.174 -31.133 1.00 41.62 309 SER A CA 1
ATOM 2371 C C . SER A 1 309 ? 8.317 10.616 -31.466 1.00 41.62 309 SER A C 1
ATOM 2373 O O . SER A 1 309 ? 9.125 9.780 -31.841 1.00 41.62 309 SER A O 1
ATOM 2375 N N . ASN A 1 310 ? 8.624 11.909 -31.305 1.00 38.47 310 ASN A N 1
ATOM 2376 C CA . ASN A 1 310 ? 9.946 12.518 -31.418 1.00 38.47 310 ASN A CA 1
ATOM 2377 C C . ASN A 1 310 ? 10.406 13.199 -30.111 1.00 38.47 310 ASN A C 1
ATOM 2379 O O . ASN A 1 310 ? 11.243 14.096 -30.176 1.00 38.47 310 ASN A O 1
ATOM 2383 N N . SER A 1 311 ? 9.840 12.876 -28.940 1.00 39.38 311 SER A N 1
ATOM 2384 C CA . SER A 1 311 ? 10.327 13.479 -27.696 1.00 39.38 311 SER A CA 1
ATOM 2385 C C . SER A 1 311 ? 11.762 13.020 -27.462 1.00 39.38 311 SER A C 1
ATOM 2387 O O . SER A 1 311 ? 11.987 11.837 -27.201 1.00 39.38 311 SER A O 1
ATOM 2389 N N . GLU A 1 312 ? 12.704 13.960 -27.564 1.00 41.91 312 GLU A N 1
ATOM 2390 C CA . GLU A 1 312 ? 14.008 13.863 -26.920 1.00 41.91 312 GLU A CA 1
ATOM 2391 C C . GLU A 1 312 ? 13.793 13.210 -25.557 1.00 41.91 312 GLU A C 1
ATOM 2393 O O . GLU A 1 312 ? 12.905 13.617 -24.801 1.00 41.91 312 GLU A O 1
ATOM 2398 N N . VAL A 1 313 ? 14.520 12.123 -25.303 1.00 46.41 313 VAL A N 1
ATOM 2399 C CA . VAL A 1 313 ? 14.576 11.503 -23.984 1.00 46.41 313 VAL A CA 1
ATOM 2400 C C . VAL A 1 313 ? 15.001 12.625 -23.048 1.00 46.41 313 VAL A C 1
ATOM 2402 O O . VAL A 1 313 ? 16.155 13.052 -23.091 1.00 46.41 313 VAL A O 1
ATOM 2405 N N . ASN A 1 314 ? 14.034 13.188 -22.314 1.00 41.09 314 ASN A N 1
ATOM 2406 C CA . ASN A 1 314 ? 14.308 14.217 -21.325 1.00 41.09 314 ASN A CA 1
ATOM 2407 C C . ASN A 1 314 ? 15.410 13.652 -20.439 1.00 41.09 314 ASN A C 1
ATOM 2409 O O . ASN A 1 314 ? 15.301 12.503 -20.002 1.00 41.09 314 ASN A O 1
ATOM 2413 N N . GLU A 1 315 ? 16.479 14.433 -20.279 1.00 43.84 315 GLU A N 1
ATOM 2414 C CA . GLU A 1 315 ? 17.627 14.107 -19.439 1.00 43.84 315 GLU A CA 1
ATOM 2415 C C . GLU A 1 315 ? 17.113 13.421 -18.176 1.00 43.84 315 GLU A C 1
ATOM 2417 O O . GLU A 1 315 ? 16.263 13.983 -17.483 1.00 43.84 315 GLU A O 1
ATOM 2422 N N . ALA A 1 316 ? 17.522 12.164 -17.974 1.00 45.12 316 ALA A N 1
ATOM 2423 C CA . ALA A 1 316 ? 16.999 11.343 -16.900 1.00 45.12 316 ALA A CA 1
ATOM 2424 C C . ALA A 1 316 ? 17.233 12.092 -15.588 1.00 45.12 316 ALA A C 1
ATOM 2426 O O . ALA A 1 316 ? 18.375 12.220 -15.143 1.00 45.12 316 ALA A O 1
ATOM 2427 N N . GLU A 1 317 ? 16.163 12.617 -14.986 1.00 47.59 317 GLU A N 1
ATOM 2428 C CA . GLU A 1 317 ? 16.232 13.011 -13.588 1.00 47.59 317 GLU A CA 1
ATOM 2429 C C . GLU A 1 317 ? 16.718 11.760 -12.849 1.00 47.59 317 GLU A C 1
ATOM 2431 O O . GLU A 1 317 ? 16.148 10.678 -13.067 1.00 47.59 317 GLU A O 1
ATOM 2436 N N . PRO A 1 318 ? 17.805 11.854 -12.058 1.00 49.56 318 PRO A N 1
ATOM 2437 C CA . PRO A 1 318 ? 18.244 10.718 -11.269 1.00 49.56 318 PRO A CA 1
ATOM 2438 C C . PRO A 1 318 ? 17.023 10.236 -10.495 1.00 49.56 318 PRO A C 1
ATOM 2440 O O . PRO A 1 318 ? 16.282 11.065 -9.959 1.00 49.56 318 PRO A O 1
ATOM 2443 N N . LEU A 1 319 ? 16.775 8.923 -10.499 1.00 52.59 319 LEU A N 1
ATOM 2444 C CA . LEU A 1 319 ? 15.758 8.349 -9.629 1.00 52.59 319 LEU A CA 1
ATOM 2445 C C . LEU A 1 319 ? 16.165 8.742 -8.209 1.00 52.59 319 LEU A C 1
ATOM 2447 O O . LEU A 1 319 ? 17.064 8.143 -7.623 1.00 52.59 319 LEU A O 1
ATOM 2451 N N . GLY A 1 320 ? 15.560 9.813 -7.695 1.00 50.34 320 GLY A N 1
ATOM 2452 C CA . GLY A 1 320 ? 15.574 10.092 -6.275 1.00 50.34 320 GLY A CA 1
ATOM 2453 C C . GLY A 1 320 ? 15.069 8.840 -5.575 1.00 50.34 320 GLY A C 1
ATOM 2454 O O . GLY A 1 320 ? 14.277 8.078 -6.141 1.00 50.34 320 GLY A O 1
ATOM 2455 N N . TYR A 1 321 ? 15.559 8.600 -4.366 1.00 52.81 321 TYR A N 1
ATOM 2456 C CA . TYR A 1 321 ? 14.987 7.552 -3.536 1.00 52.81 321 TYR A CA 1
ATOM 2457 C C . TYR A 1 321 ? 13.469 7.757 -3.468 1.00 52.81 321 TYR A C 1
ATOM 2459 O O . TYR A 1 321 ? 12.981 8.880 -3.318 1.00 52.81 321 TYR A O 1
ATOM 2467 N N . ILE A 1 322 ? 12.716 6.675 -3.645 1.00 58.56 322 ILE A N 1
ATOM 2468 C CA . ILE A 1 322 ? 11.273 6.720 -3.447 1.00 58.56 322 ILE A CA 1
ATOM 2469 C C . ILE A 1 322 ? 11.005 6.295 -2.020 1.00 58.56 322 ILE A C 1
ATOM 2471 O O . ILE A 1 322 ? 11.352 5.183 -1.630 1.00 58.56 322 ILE A O 1
ATOM 2475 N N . GLU A 1 323 ? 10.383 7.189 -1.259 1.00 52.84 323 GLU A N 1
ATOM 2476 C CA . GLU A 1 323 ? 9.921 6.887 0.084 1.00 52.84 323 GLU A CA 1
ATOM 2477 C C . GLU A 1 323 ? 8.486 6.349 0.020 1.00 52.84 323 GLU A C 1
ATOM 2479 O O . GLU A 1 323 ? 7.551 7.039 -0.401 1.00 52.84 323 GLU A O 1
ATOM 2484 N N . ILE A 1 324 ? 8.302 5.094 0.422 1.00 60.34 324 ILE A N 1
ATOM 2485 C CA . ILE A 1 324 ? 6.982 4.503 0.648 1.00 60.34 324 ILE A CA 1
ATOM 2486 C C . ILE A 1 324 ? 6.838 4.285 2.144 1.00 60.34 324 ILE A C 1
ATOM 2488 O O . ILE A 1 324 ? 7.637 3.592 2.760 1.00 60.34 324 ILE A O 1
ATOM 2492 N N . GLN A 1 325 ? 5.827 4.909 2.751 1.00 54.75 325 GLN A N 1
ATOM 2493 C CA . GLN A 1 325 ? 5.500 4.721 4.171 1.00 54.75 325 GLN A CA 1
ATOM 2494 C C . GLN A 1 325 ? 6.672 4.954 5.156 1.00 54.75 325 GLN A C 1
ATOM 2496 O O . GLN A 1 325 ? 6.630 4.441 6.272 1.00 54.75 325 GLN A O 1
ATOM 2501 N N . GLY A 1 326 ? 7.685 5.752 4.800 1.00 48.44 326 GLY A N 1
ATOM 2502 C CA . GLY A 1 326 ? 8.866 5.973 5.649 1.00 48.44 326 GLY A CA 1
ATOM 2503 C C . GLY A 1 326 ? 10.118 5.185 5.250 1.00 48.44 326 GLY A C 1
ATOM 2504 O O . GLY A 1 326 ? 11.142 5.296 5.920 1.00 48.44 326 GLY A O 1
ATOM 2505 N N . HIS A 1 327 ? 10.040 4.354 4.208 1.00 53.03 327 HIS A N 1
ATOM 2506 C CA . HIS A 1 327 ? 11.119 3.466 3.776 1.00 53.03 327 HIS A CA 1
ATOM 2507 C C . HIS A 1 327 ? 11.596 3.820 2.366 1.00 53.03 327 HIS A C 1
ATOM 2509 O O . HIS A 1 327 ? 10.784 4.064 1.474 1.00 53.03 327 HIS A O 1
ATOM 2515 N N . ILE A 1 328 ? 12.915 3.827 2.170 1.00 66.12 328 ILE A N 1
ATOM 2516 C CA . ILE A 1 328 ? 13.564 4.127 0.891 1.00 66.12 328 ILE A CA 1
ATOM 2517 C C . ILE A 1 328 ? 13.666 2.851 0.057 1.00 66.12 328 ILE A C 1
ATOM 2519 O O . ILE A 1 328 ? 14.404 1.944 0.427 1.00 66.12 328 ILE A O 1
ATOM 2523 N N . LEU A 1 329 ? 13.003 2.833 -1.098 1.00 62.44 329 LEU A N 1
ATOM 2524 C CA . LEU A 1 329 ? 13.164 1.773 -2.089 1.00 62.44 329 LEU A CA 1
ATOM 2525 C C . LEU A 1 329 ? 14.362 2.058 -3.002 1.00 62.44 329 LEU A C 1
ATOM 2527 O O . LEU A 1 329 ? 14.470 3.145 -3.582 1.00 62.44 329 LEU A O 1
ATOM 2531 N N . THR A 1 330 ? 15.229 1.061 -3.184 1.00 58.75 330 THR A N 1
ATOM 2532 C CA . THR A 1 330 ? 16.300 1.082 -4.190 1.00 58.75 330 THR A CA 1
ATOM 2533 C C . THR A 1 330 ? 15.895 0.280 -5.428 1.00 58.75 330 THR A C 1
ATOM 2535 O O . THR A 1 330 ? 15.646 -0.920 -5.309 1.00 58.75 330 THR A O 1
ATOM 2538 N N . PRO A 1 331 ? 15.838 0.901 -6.619 1.00 59.25 331 PRO A N 1
ATOM 2539 C CA . PRO A 1 331 ? 15.575 0.175 -7.854 1.00 59.25 331 PRO A CA 1
ATOM 2540 C C . PRO A 1 331 ? 16.785 -0.691 -8.228 1.00 59.25 331 PRO A C 1
ATOM 2542 O O . PRO A 1 331 ? 17.904 -0.187 -8.314 1.00 59.25 331 PRO A O 1
ATOM 2545 N N . GLU A 1 332 ? 16.565 -1.979 -8.488 1.00 64.19 332 GLU A N 1
ATOM 2546 C CA . GLU A 1 332 ? 17.603 -2.911 -8.945 1.00 64.19 332 GLU A CA 1
ATOM 2547 C C . GLU A 1 332 ? 17.051 -3.826 -10.051 1.00 64.19 332 GLU A C 1
ATOM 2549 O O . GLU A 1 332 ? 15.917 -4.301 -9.965 1.00 64.19 332 GLU A O 1
ATOM 2554 N N . LEU A 1 333 ? 17.844 -4.067 -11.105 1.00 62.53 333 LEU A N 1
ATOM 2555 C CA . LEU A 1 333 ? 17.551 -5.130 -12.069 1.00 62.53 333 LEU A CA 1
ATOM 2556 C C . LEU A 1 333 ? 17.919 -6.475 -11.439 1.00 62.53 333 LEU A C 1
ATOM 2558 O O . LEU A 1 333 ? 19.083 -6.718 -11.121 1.00 62.53 333 LEU A O 1
ATOM 2562 N N . THR A 1 334 ? 16.938 -7.359 -11.290 1.00 66.38 334 THR A N 1
ATOM 2563 C CA . THR A 1 334 ? 17.178 -8.731 -10.839 1.00 66.38 334 THR A CA 1
ATOM 2564 C C . THR A 1 334 ? 17.616 -9.613 -12.009 1.00 66.38 334 THR A C 1
ATOM 2566 O O . THR A 1 334 ? 17.203 -9.401 -13.151 1.00 66.38 334 THR A O 1
ATOM 2569 N N . SER A 1 335 ? 18.412 -10.648 -11.725 1.00 67.00 335 SER A N 1
ATOM 2570 C CA . SER A 1 335 ? 18.845 -11.636 -12.727 1.00 67.00 335 SER A CA 1
ATOM 2571 C C . SER A 1 335 ? 17.671 -12.343 -13.414 1.00 67.00 335 SER A C 1
ATOM 2573 O O . SER A 1 335 ? 17.737 -12.656 -14.597 1.00 67.00 335 SER A O 1
ATOM 2575 N N . GLU A 1 336 ? 16.568 -12.544 -12.693 1.00 65.69 336 GLU A N 1
ATOM 2576 C CA . GLU A 1 336 ? 15.340 -13.144 -13.224 1.00 65.69 336 GLU A CA 1
ATOM 2577 C C . GLU A 1 336 ? 14.737 -12.316 -14.369 1.00 65.69 336 GLU A C 1
ATOM 2579 O O . GLU A 1 336 ? 14.309 -12.850 -15.397 1.00 65.69 336 GLU A O 1
ATOM 2584 N N . TYR A 1 337 ? 14.739 -10.990 -14.228 1.00 68.62 337 TYR A N 1
ATOM 2585 C CA . TYR A 1 337 ? 14.193 -10.118 -15.259 1.00 68.62 337 TYR A CA 1
ATOM 2586 C C . TYR A 1 337 ? 15.082 -10.078 -16.507 1.00 68.62 337 TYR A C 1
ATOM 2588 O O . TYR A 1 337 ? 14.583 -10.011 -17.633 1.00 68.62 337 TYR A O 1
ATOM 2596 N N . GLU A 1 338 ? 16.397 -10.188 -16.321 1.00 69.12 338 GLU A N 1
ATOM 2597 C CA . GLU A 1 338 ? 17.362 -10.290 -17.417 1.00 69.12 338 GLU A CA 1
ATOM 2598 C C . GLU A 1 338 ? 17.090 -11.542 -18.289 1.00 69.12 338 GLU A C 1
ATOM 2600 O O . GLU A 1 338 ? 17.096 -11.447 -19.521 1.00 69.12 338 GLU A O 1
ATOM 2605 N N . GLU A 1 339 ? 16.728 -12.688 -17.693 1.00 71.56 339 GLU A N 1
ATOM 2606 C CA . GLU A 1 339 ? 16.352 -13.901 -18.442 1.00 71.56 339 GLU A CA 1
ATOM 2607 C C . GLU A 1 339 ? 15.036 -13.756 -19.225 1.00 71.56 339 GLU A C 1
ATOM 2609 O O . GLU A 1 339 ? 14.922 -14.237 -20.361 1.00 71.56 339 GLU A O 1
ATOM 2614 N N . LYS A 1 340 ? 14.031 -13.075 -18.657 1.00 69.50 340 LYS A N 1
ATOM 2615 C CA . LYS A 1 340 ? 12.775 -12.785 -19.369 1.00 69.50 340 LYS A CA 1
ATOM 2616 C C . LYS A 1 340 ? 13.037 -11.911 -20.595 1.00 69.50 340 LYS A C 1
ATOM 2618 O O . LYS A 1 340 ? 12.546 -12.213 -21.682 1.00 69.50 340 LYS A O 1
ATOM 2623 N N . LEU A 1 341 ? 13.861 -10.871 -20.462 1.00 69.12 341 LEU A N 1
ATOM 2624 C CA . LEU A 1 341 ? 14.250 -10.023 -21.594 1.00 69.12 341 LEU A CA 1
ATOM 2625 C C . LEU A 1 341 ? 14.941 -10.836 -22.694 1.00 69.12 341 LEU A C 1
ATOM 2627 O O . LEU A 1 341 ? 14.694 -10.626 -23.888 1.00 69.12 341 LEU A O 1
ATOM 2631 N N . GLN A 1 342 ? 15.768 -11.812 -22.315 1.00 72.38 342 GLN A N 1
ATOM 2632 C CA . GLN A 1 342 ? 16.370 -12.721 -23.282 1.00 72.38 342 GLN A CA 1
ATOM 2633 C C . GLN A 1 342 ? 15.325 -13.543 -24.037 1.00 72.38 342 GLN A C 1
ATOM 2635 O O . GLN A 1 342 ? 15.422 -13.679 -25.258 1.00 72.38 342 GLN A O 1
ATOM 2640 N N . ARG A 1 343 ? 14.319 -14.062 -23.334 1.00 75.81 343 ARG A N 1
ATOM 2641 C CA . ARG A 1 343 ? 13.243 -14.871 -23.915 1.00 75.81 343 ARG A CA 1
ATOM 2642 C C . ARG A 1 343 ? 12.331 -14.064 -24.839 1.00 75.81 343 ARG A C 1
ATOM 2644 O O . ARG A 1 343 ? 12.084 -14.493 -25.965 1.00 75.81 343 ARG A O 1
ATOM 2651 N N . ASP A 1 344 ? 11.862 -12.908 -24.380 1.00 67.31 344 ASP A N 1
ATOM 2652 C CA . ASP A 1 344 ? 10.713 -12.223 -24.987 1.00 67.31 344 ASP A CA 1
ATOM 2653 C C . ASP A 1 344 ? 11.116 -11.246 -26.094 1.00 67.31 344 ASP A C 1
ATOM 2655 O O . ASP A 1 344 ? 10.382 -11.042 -27.061 1.00 67.31 344 ASP A O 1
ATOM 2659 N N . VAL A 1 345 ? 12.305 -10.650 -25.985 1.00 68.25 345 VAL A N 1
ATOM 2660 C CA . VAL A 1 345 ? 12.825 -9.680 -26.966 1.00 68.25 345 VAL A CA 1
ATOM 2661 C C . VAL A 1 345 ? 14.186 -10.089 -27.540 1.00 68.25 345 VAL A C 1
ATOM 2663 O O . VAL A 1 345 ? 14.811 -9.348 -28.310 1.00 68.25 345 VAL A O 1
ATOM 2666 N N . GLY A 1 346 ? 14.651 -11.303 -27.228 1.00 56.06 346 GLY A N 1
ATOM 2667 C CA . GLY A 1 346 ? 15.916 -11.826 -27.740 1.00 56.06 346 GLY A CA 1
ATOM 2668 C C . GLY A 1 346 ? 17.120 -11.029 -27.238 1.00 56.06 346 GLY A C 1
ATOM 2669 O O . GLY A 1 346 ? 18.065 -10.819 -28.003 1.00 56.06 346 GLY A O 1
ATOM 2670 N N . PHE A 1 347 ? 17.058 -10.490 -26.019 1.00 52.34 347 PHE A N 1
ATOM 2671 C CA . PHE A 1 347 ? 18.174 -9.790 -25.385 1.00 52.34 347 PHE A CA 1
ATOM 2672 C C . PHE A 1 347 ? 19.257 -10.790 -24.957 1.00 52.34 347 PHE A C 1
ATOM 2674 O O . PHE A 1 347 ? 19.155 -11.433 -23.923 1.00 52.34 347 PHE A O 1
ATOM 2681 N N . SER A 1 348 ? 20.300 -10.978 -25.763 1.00 47.38 348 SER A N 1
ATOM 2682 C CA . SER A 1 348 ? 21.421 -11.864 -25.423 1.00 47.38 348 SER A CA 1
ATOM 2683 C C . SER A 1 348 ? 22.554 -11.070 -24.765 1.00 47.38 348 SER A C 1
ATOM 2685 O O . SER A 1 348 ? 23.603 -10.868 -25.376 1.00 47.38 348 SER A O 1
ATOM 2687 N N . GLY A 1 349 ? 22.318 -10.567 -23.555 1.00 41.22 349 GLY A N 1
ATOM 2688 C CA . GLY A 1 349 ? 23.247 -9.713 -22.811 1.00 41.22 349 GLY A CA 1
ATOM 2689 C C . GLY A 1 349 ? 24.001 -10.431 -21.693 1.00 41.22 349 GLY A C 1
ATOM 2690 O O . GLY A 1 349 ? 23.951 -9.984 -20.560 1.00 41.22 349 GLY A O 1
ATOM 2691 N N . TYR A 1 350 ? 24.713 -11.525 -21.997 1.00 37.53 350 TYR A N 1
ATOM 2692 C CA . TYR A 1 350 ? 25.804 -12.024 -21.147 1.00 37.53 350 TYR A CA 1
ATOM 2693 C C . TYR A 1 350 ? 26.902 -12.660 -21.998 1.00 37.53 350 TYR A C 1
ATOM 2695 O O . TYR A 1 350 ? 26.678 -13.618 -22.735 1.00 37.53 350 TYR A O 1
ATOM 2703 N N . THR A 1 351 ? 28.137 -12.206 -21.803 1.00 28.56 351 THR A N 1
ATOM 2704 C CA . THR A 1 351 ? 29.232 -13.168 -21.651 1.00 28.56 351 THR A CA 1
ATOM 2705 C C . THR A 1 351 ? 29.564 -13.150 -20.174 1.00 28.56 351 THR A C 1
ATOM 2707 O O . THR A 1 351 ? 30.050 -12.140 -19.668 1.00 28.56 351 THR A O 1
ATOM 2710 N N . ILE A 1 352 ? 29.288 -14.248 -19.470 1.00 30.36 352 ILE A N 1
ATOM 2711 C CA . ILE A 1 352 ? 29.944 -14.505 -18.191 1.00 30.36 352 ILE A CA 1
ATOM 2712 C C . ILE A 1 352 ? 31.428 -14.576 -18.538 1.00 30.36 352 ILE A C 1
ATOM 2714 O O . ILE A 1 352 ? 31.906 -15.560 -19.097 1.00 30.36 352 ILE A O 1
ATOM 2718 N N . ARG A 1 353 ? 32.163 -13.488 -18.308 1.00 29.77 353 ARG A N 1
ATOM 2719 C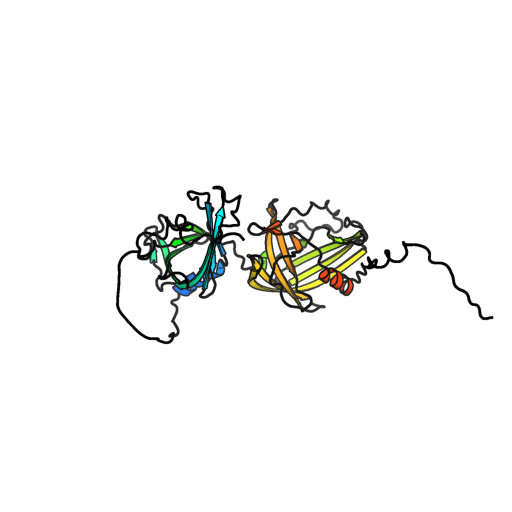 CA . ARG A 1 353 ? 33.611 -13.591 -18.219 1.00 29.77 353 ARG A CA 1
ATOM 2720 C C . ARG A 1 353 ? 33.843 -14.257 -16.876 1.00 29.77 353 ARG A C 1
ATOM 2722 O O . ARG A 1 353 ? 33.727 -13.600 -15.847 1.00 29.77 353 ARG A O 1
ATOM 2729 N N . ASP A 1 354 ? 34.054 -15.570 -16.916 1.00 31.61 354 ASP A N 1
ATOM 2730 C CA . ASP A 1 354 ? 34.405 -16.397 -15.770 1.00 31.61 354 ASP A CA 1
ATOM 2731 C C . ASP A 1 354 ? 35.481 -15.699 -14.937 1.00 31.61 354 ASP A C 1
ATOM 2733 O O . ASP A 1 354 ? 36.675 -15.734 -15.239 1.00 31.61 354 ASP A O 1
ATOM 2737 N N . SER A 1 355 ? 35.062 -15.085 -13.836 1.00 33.88 355 SER A N 1
ATOM 2738 C CA . SER A 1 355 ? 35.937 -14.735 -12.731 1.00 33.88 355 SER A CA 1
ATOM 2739 C C . SER A 1 355 ? 36.275 -16.020 -11.968 1.00 33.88 355 SER A C 1
ATOM 2741 O O . SER A 1 355 ? 35.849 -16.194 -10.830 1.00 33.88 355 SER A O 1
ATOM 2743 N N . SER A 1 356 ? 36.977 -16.963 -12.610 1.00 34.41 356 SER A N 1
ATOM 2744 C CA . SER A 1 356 ? 37.594 -18.102 -11.911 1.00 34.41 356 SER A CA 1
ATOM 2745 C C . SER A 1 356 ? 38.787 -18.792 -12.603 1.00 34.41 356 SER A C 1
ATOM 2747 O O . SER A 1 356 ? 39.417 -19.623 -11.951 1.00 34.41 356 SER A O 1
ATOM 2749 N N . GLU A 1 357 ? 39.209 -18.425 -13.826 1.00 35.97 357 GLU A N 1
ATOM 2750 C CA . GLU A 1 357 ? 40.383 -19.065 -14.475 1.00 35.97 357 GLU A CA 1
ATOM 2751 C C . GLU A 1 357 ? 41.642 -18.193 -14.663 1.00 35.97 357 GLU A C 1
ATOM 2753 O O . GLU A 1 357 ? 42.675 -18.707 -15.081 1.00 35.97 357 GLU A O 1
ATOM 2758 N N . GLU A 1 358 ? 41.666 -16.927 -14.234 1.00 38.66 358 GLU A N 1
ATOM 2759 C CA . GLU A 1 358 ? 42.884 -16.084 -14.295 1.00 38.66 358 GLU A CA 1
ATOM 2760 C C . GLU A 1 358 ? 43.770 -16.138 -13.028 1.00 38.66 358 GLU A C 1
ATOM 2762 O O . GLU A 1 358 ? 44.488 -15.197 -12.699 1.00 38.66 358 GLU A O 1
ATOM 2767 N N . LEU A 1 359 ? 43.765 -17.269 -12.310 1.00 35.47 359 LEU A N 1
ATOM 2768 C CA . LEU A 1 359 ? 44.637 -17.500 -11.142 1.00 35.47 359 LEU A CA 1
ATOM 2769 C C . LEU A 1 359 ? 45.353 -18.864 -11.136 1.00 35.47 359 LEU A C 1
ATOM 2771 O O . LEU A 1 359 ? 45.854 -19.292 -10.096 1.00 35.47 359 LEU A O 1
ATOM 2775 N N . ARG A 1 360 ? 45.460 -19.540 -12.292 1.00 40.16 360 ARG A N 1
ATOM 2776 C CA . ARG A 1 360 ? 46.297 -20.750 -12.445 1.00 40.16 360 ARG A CA 1
ATOM 2777 C C . ARG A 1 360 ? 47.563 -20.589 -13.289 1.00 40.16 360 ARG A C 1
ATOM 2779 O O . ARG A 1 360 ? 48.456 -21.415 -13.133 1.00 40.16 360 ARG A O 1
ATOM 2786 N N . ASP A 1 361 ? 47.716 -19.496 -14.036 1.00 41.91 361 ASP A N 1
ATOM 2787 C CA . ASP A 1 361 ? 48.882 -19.297 -14.919 1.00 41.91 361 ASP A CA 1
ATOM 2788 C C . ASP A 1 361 ? 49.933 -18.302 -14.400 1.00 41.91 361 ASP A C 1
ATOM 2790 O O . ASP A 1 361 ? 50.876 -17.943 -15.106 1.00 41.91 361 ASP A O 1
ATOM 2794 N N . LEU A 1 362 ? 49.843 -17.891 -13.133 1.00 37.31 362 LEU A N 1
ATOM 2795 C CA . LEU A 1 362 ? 50.834 -17.013 -12.509 1.00 37.31 362 LEU A CA 1
ATOM 2796 C C . LEU A 1 362 ? 51.434 -17.629 -11.246 1.00 37.31 362 LEU A C 1
ATOM 2798 O O . LEU A 1 362 ? 51.295 -17.055 -10.178 1.00 37.31 362 LEU A O 1
ATOM 2802 N N . LEU A 1 363 ? 52.150 -18.755 -11.371 1.00 31.70 363 LEU A N 1
ATOM 2803 C CA . LEU A 1 363 ? 53.445 -18.949 -10.697 1.00 31.70 363 LEU A CA 1
ATOM 2804 C C . LEU A 1 363 ? 54.326 -19.986 -11.447 1.00 31.70 363 LEU A C 1
ATOM 2806 O O . LEU A 1 363 ? 53.806 -20.941 -12.020 1.00 31.70 363 LEU A O 1
ATOM 2810 N N . PRO A 1 364 ? 55.661 -19.789 -11.473 1.00 39.66 364 PRO A N 1
ATOM 2811 C CA . PRO A 1 364 ? 56.567 -20.310 -12.497 1.00 39.66 364 PRO A CA 1
ATOM 2812 C C . PRO A 1 364 ? 57.324 -21.587 -12.086 1.00 39.66 364 PRO A C 1
ATOM 2814 O O . PRO A 1 364 ? 57.507 -21.865 -10.907 1.00 39.66 364 PRO A O 1
ATOM 2817 N N . ASN A 1 365 ? 57.891 -22.263 -13.093 1.00 36.44 365 ASN A N 1
ATOM 2818 C CA . ASN A 1 365 ? 59.025 -23.194 -13.020 1.00 36.44 365 ASN A CA 1
ATOM 2819 C C . ASN A 1 365 ? 58.918 -24.387 -12.050 1.00 36.44 365 ASN A C 1
ATOM 2821 O O . ASN A 1 365 ? 59.308 -24.284 -10.891 1.00 36.44 365 ASN A O 1
ATOM 2825 N N . GLN A 1 366 ? 58.662 -25.579 -12.602 1.00 31.28 366 GLN A N 1
ATOM 2826 C CA . GLN A 1 366 ? 59.552 -26.717 -12.349 1.00 31.28 366 GLN A CA 1
ATOM 2827 C C . GLN A 1 366 ? 59.878 -27.463 -13.648 1.00 31.28 366 GLN A C 1
ATOM 2829 O O . GLN A 1 366 ? 59.027 -28.054 -14.302 1.00 31.28 366 GLN A O 1
ATOM 2834 N N . GLU A 1 367 ? 61.144 -27.287 -14.017 1.00 32.50 367 GLU A N 1
ATOM 2835 C CA . GLU A 1 367 ? 62.100 -28.194 -14.650 1.00 32.50 367 GLU A CA 1
ATOM 2836 C C . GLU A 1 367 ? 61.598 -29.507 -15.269 1.00 32.50 367 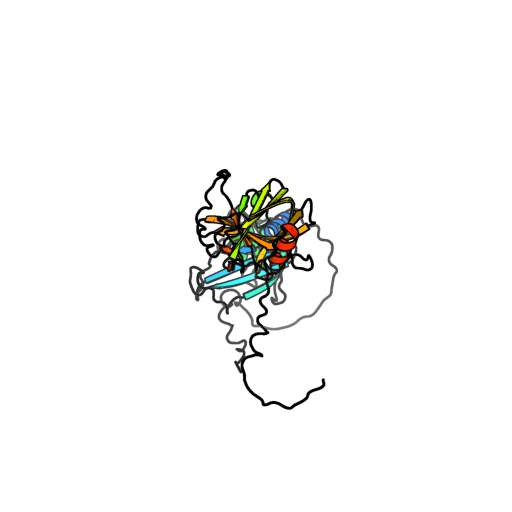GLU A C 1
ATOM 2838 O O . GLU A 1 367 ? 60.860 -30.299 -14.691 1.00 32.50 367 GLU A O 1
ATOM 2843 N N . GLY A 1 368 ? 62.098 -29.743 -16.482 1.00 30.98 368 GLY A N 1
ATOM 2844 C CA . GLY A 1 368 ? 61.686 -30.827 -17.348 1.00 30.98 368 GLY A CA 1
ATOM 2845 C C . GLY A 1 368 ? 62.039 -32.232 -16.875 1.00 30.98 368 GLY A C 1
ATOM 2846 O O . GLY A 1 368 ? 62.995 -32.459 -16.144 1.00 30.98 368 GLY A O 1
ATOM 2847 N N . LEU A 1 369 ? 61.336 -33.195 -17.466 1.00 29.20 369 LEU A N 1
ATOM 2848 C CA . LEU A 1 369 ? 61.818 -34.555 -17.675 1.00 29.20 369 LEU A CA 1
ATOM 2849 C C . LEU A 1 369 ? 61.178 -35.140 -18.946 1.00 29.20 369 LEU A C 1
ATOM 2851 O O . LEU A 1 369 ? 60.009 -35.491 -18.989 1.00 29.20 369 LEU A O 1
ATOM 2855 N N . ARG A 1 370 ? 62.012 -35.177 -19.989 1.00 32.78 370 ARG A N 1
ATOM 2856 C CA . ARG A 1 370 ? 62.173 -36.191 -21.048 1.00 32.78 370 ARG A CA 1
ATOM 2857 C C . ARG A 1 370 ? 61.000 -37.107 -21.457 1.00 32.78 370 ARG A C 1
ATOM 2859 O O . ARG A 1 370 ? 60.531 -37.935 -20.687 1.00 32.78 370 ARG A O 1
ATOM 2866 N N . SER A 1 371 ? 60.852 -37.151 -22.786 1.00 29.81 371 SER A N 1
ATOM 2867 C CA . SER A 1 371 ? 60.658 -38.291 -23.717 1.00 29.81 371 SER A CA 1
ATOM 2868 C C . SER A 1 371 ? 59.416 -38.061 -24.590 1.00 29.81 371 SER A C 1
ATOM 2870 O O . SER A 1 371 ? 58.358 -37.752 -24.074 1.00 29.81 371 SER A O 1
ATOM 2872 N N . GLY A 1 372 ? 59.454 -38.068 -25.922 1.00 26.27 372 GLY A N 1
ATOM 2873 C CA . GLY A 1 372 ? 60.391 -38.687 -26.851 1.00 26.27 372 GLY A CA 1
ATOM 2874 C C . GLY A 1 372 ? 59.833 -40.029 -27.314 1.00 26.27 372 GLY A C 1
ATOM 2875 O O . GLY A 1 372 ? 60.180 -41.052 -26.736 1.00 26.27 372 GLY A O 1
ATOM 2876 N N . THR A 1 373 ? 58.992 -40.027 -28.350 1.00 31.27 373 THR A N 1
ATOM 2877 C CA . THR A 1 373 ? 58.818 -41.169 -29.261 1.00 31.27 373 THR A CA 1
ATOM 2878 C C . THR A 1 373 ? 58.431 -40.677 -30.659 1.00 31.27 373 THR A C 1
ATOM 2880 O O . THR A 1 373 ? 57.397 -40.036 -30.816 1.00 31.27 373 THR A O 1
ATOM 2883 N N . TRP A 1 374 ? 59.297 -41.059 -31.608 1.00 33.53 374 TRP A N 1
ATOM 2884 C CA . TRP A 1 374 ? 59.308 -40.896 -33.072 1.00 33.53 374 TRP A CA 1
ATOM 2885 C C . TRP A 1 374 ? 59.564 -39.504 -33.647 1.00 33.53 374 TRP A C 1
ATOM 2887 O O . TRP A 1 374 ? 58.676 -38.630 -33.585 1.00 33.53 374 TRP A O 1
#

pLDDT: mean 70.78, std 21.53, range [24.16, 96.38]

Sequence (374 aa):
MNKIPSTKELVPYLRRFVLLIMMTLLLACSSDNDNPTEVNTSRGNKEVSEALQKGSTWKTGCIPDEKGSEVAIWSFTLTDFSLKLDRYSDSACANKDNESSFNLSGTYEVGSEEITSPEGYKAWEIDFTAPDVSEPLLSLVALSDDKSKMLMAEPDTNHPSDFSDAVEFTSGEKGQGTPKDLEGSWDTSCLEAKDGNSIFLGYDFKKGQFTETIIIYSDANCKTEDKKGKFPGKTVIGKTVSTDDGFTATELDLEFDEGGAEKLLYATTKTESGRDALAVSRTTEDGSRPTSLEPAFVYLRQGDSKRSSNSEVNEAEPLGYIEIQGHILTPELTSEYEEKLQRDVGFSGYTIRDSSEELRDLLPNQEGLRSGTW

Secondary structure (DSSP, 8-state):
-PPPPPTTSSTTSSTTTS-S----------------------HHHHHHHHHHHHTSEEEE--EEETTEEEEEEEEE-SSEEEEEEEEESSTTS-SB-TT--EEEEEEEEE-SS-EE-TTS-EEEEEEEE-TT-SS-EEEEEEE-SS-EEEEEPPTTSPPPSS-TTPEEEEEP---S--HHHH-EEEEPPPEE-TTS-EEEEEEEEETTEEEEEEEEESSTTS-SEEEEEEEEEEEEEEEEEE-TTS-EEEEEEEEETTTEEEEEEEEEEE-TTS-EEEEEEE--TTSPPPS---S-EEEEEPPSS---TT---------PPEEETTEEEPP---HHHHHHHHHHH---------TTSTTSS-S-----------